Protein AF-A0A534Y1B3-F1 (afdb_monomer)

Solvent-accessible surface area (backbone atoms only — not comparable to full-atom values): 18337 Å² total; per-residue (Å²): 112,71,68,58,56,38,46,75,71,69,42,91,78,81,49,64,54,76,89,61,51,88,73,68,88,89,74,80,83,85,48,72,72,58,52,53,54,48,51,53,50,34,51,74,72,61,62,54,60,72,47,89,77,70,54,72,69,36,45,53,50,30,53,50,51,49,50,38,52,51,34,51,54,50,27,39,50,32,49,48,52,41,51,51,53,33,54,78,69,70,54,70,76,62,88,91,57,53,83,72,34,71,71,35,51,55,54,58,72,69,65,82,53,80,58,69,72,52,33,52,55,52,51,51,36,49,52,46,33,50,53,29,48,55,53,33,54,53,40,51,52,49,51,53,52,50,49,71,72,41,57,66,74,58,39,44,45,34,52,17,33,38,40,39,78,54,29,45,70,69,54,21,47,43,46,41,32,76,58,53,70,61,77,80,46,91,46,44,68,54,50,31,51,52,33,14,61,38,62,33,72,64,63,61,92,92,48,79,40,78,55,60,58,59,65,38,65,49,66,68,57,32,51,49,51,54,59,17,20,58,52,62,80,45,81,93,72,78,48,73,66,57,45,50,38,36,56,63,22,65,81,47,59,35,76,51,28,67,46,47,51,55,36,41,48,52,44,34,51,53,53,51,52,60,64,69,70,57,76,90,76,88,86,80,92,63,61,72,72,47,70,64,51,74,67,60,61,81,73,97,79,77,82,82,82,79,78,80,88,79,86,85,133

Radius of gyration: 24.49 Å; Cα contacts (8 Å, |Δi|>4): 259; chains: 1; bounding box: 66×63×76 Å

Mean predicted aligned error: 12.26 Å

Structure (mmCIF, N/CA/C/O backbone):
data_AF-A0A534Y1B3-F1
#
_entry.id   AF-A0A534Y1B3-F1
#
loop_
_atom_site.group_PDB
_atom_site.id
_atom_site.type_symbol
_atom_site.label_atom_id
_atom_site.label_alt_id
_atom_site.label_comp_id
_atom_site.label_asym_id
_atom_site.label_entity_id
_atom_site.label_seq_id
_atom_site.pdbx_PDB_ins_code
_atom_site.Cartn_x
_atom_site.Cartn_y
_atom_site.Cartn_z
_atom_site.occupancy
_atom_site.B_iso_or_equiv
_atom_site.auth_seq_id
_atom_site.auth_comp_id
_atom_site.auth_asym_id
_atom_site.auth_atom_id
_atom_site.pdbx_PDB_model_num
ATOM 1 N N . MET A 1 1 ? -0.765 8.545 -19.670 1.00 60.78 1 MET A N 1
ATOM 2 C CA . MET A 1 1 ? -1.479 9.186 -20.796 1.00 60.78 1 MET A CA 1
ATOM 3 C C . MET A 1 1 ? -0.570 9.418 -22.001 1.00 60.78 1 MET A C 1
ATOM 5 O O . MET A 1 1 ? -0.772 8.735 -22.987 1.00 60.78 1 MET A O 1
ATOM 9 N N . LEU A 1 2 ? 0.465 10.269 -21.921 1.00 82.38 2 LEU A N 1
ATOM 10 C CA . LEU A 1 2 ? 1.303 10.593 -23.093 1.00 82.38 2 LEU A CA 1
ATOM 11 C C . LEU A 1 2 ? 2.044 9.384 -23.703 1.00 82.38 2 LEU A C 1
ATOM 13 O O . LEU A 1 2 ? 2.089 9.249 -24.917 1.00 82.38 2 LEU A O 1
ATOM 17 N N . TYR A 1 3 ? 2.583 8.486 -22.870 1.00 84.38 3 TYR A N 1
ATOM 18 C CA . TYR A 1 3 ? 3.259 7.266 -23.339 1.00 84.38 3 TYR A CA 1
ATOM 19 C C . TYR A 1 3 ? 2.358 6.396 -24.229 1.00 84.38 3 TYR A C 1
ATOM 21 O O . TYR A 1 3 ? 2.786 5.963 -25.294 1.00 84.38 3 TYR A O 1
ATOM 29 N N . TRP A 1 4 ? 1.108 6.178 -23.806 1.00 83.81 4 TRP A N 1
ATOM 30 C CA . TRP A 1 4 ? 0.145 5.348 -24.530 1.00 83.81 4 TRP A CA 1
ATOM 31 C C . TRP A 1 4 ? -0.236 5.974 -25.871 1.00 83.81 4 TRP A C 1
ATOM 33 O O . TRP A 1 4 ? -0.161 5.301 -26.889 1.00 83.81 4 TRP A O 1
ATOM 43 N N . GLN A 1 5 ? -0.507 7.282 -25.887 1.00 88.06 5 GLN A N 1
ATOM 44 C CA . GLN A 1 5 ? -0.816 8.017 -27.117 1.00 88.06 5 GLN A CA 1
ATOM 45 C C . GLN A 1 5 ? 0.329 7.950 -28.135 1.00 88.06 5 GLN A C 1
ATOM 47 O O . GLN A 1 5 ? 0.104 7.719 -29.316 1.00 88.06 5 GLN A O 1
ATOM 52 N N . LEU A 1 6 ? 1.573 8.131 -27.687 1.00 88.62 6 LEU A N 1
ATOM 53 C CA . LEU A 1 6 ? 2.733 8.047 -28.576 1.00 88.62 6 LEU A CA 1
ATOM 54 C C . LEU A 1 6 ? 2.983 6.614 -29.064 1.00 88.62 6 LEU A C 1
ATOM 56 O O . LEU A 1 6 ? 3.340 6.421 -30.223 1.00 88.62 6 LEU A O 1
ATOM 60 N N . SER A 1 7 ? 2.747 5.620 -28.206 1.00 86.94 7 SER A N 1
ATOM 61 C CA . SER A 1 7 ? 2.869 4.206 -28.573 1.00 86.94 7 SER A CA 1
ATOM 62 C C . SER A 1 7 ? 1.821 3.797 -29.614 1.00 86.94 7 SER A C 1
ATOM 64 O O . SER A 1 7 ? 2.160 3.104 -30.568 1.00 86.94 7 SER A O 1
ATOM 66 N N . GLU A 1 8 ? 0.575 4.269 -29.485 1.00 88.81 8 GLU A N 1
ATOM 67 C CA . GLU A 1 8 ? -0.492 4.069 -30.483 1.00 88.81 8 GLU A CA 1
ATOM 68 C C . GLU A 1 8 ? -0.148 4.694 -31.840 1.00 88.81 8 GLU A C 1
ATOM 70 O O . GLU A 1 8 ? -0.475 4.139 -32.884 1.00 88.81 8 GLU A O 1
ATOM 75 N N . LEU A 1 9 ? 0.573 5.817 -31.834 1.00 93.69 9 LEU A N 1
ATOM 76 C CA . LEU A 1 9 ? 1.084 6.467 -33.043 1.00 93.69 9 LEU A CA 1
ATOM 77 C C . LEU A 1 9 ? 2.338 5.780 -33.623 1.00 93.69 9 LEU A C 1
ATOM 79 O O . LEU A 1 9 ? 2.918 6.283 -34.584 1.00 93.69 9 LEU A O 1
ATOM 83 N N . GLY A 1 10 ? 2.786 4.657 -33.049 1.00 90.88 10 GLY A N 1
ATOM 84 C CA . GLY A 1 10 ? 3.969 3.918 -33.497 1.00 90.88 10 GLY A CA 1
ATOM 85 C C . GLY A 1 10 ? 5.303 4.577 -33.131 1.00 90.88 10 GLY A C 1
ATOM 86 O O . GLY A 1 10 ? 6.346 4.208 -33.672 1.00 90.88 10 GLY A O 1
ATOM 87 N N . VAL A 1 11 ? 5.300 5.553 -32.218 1.00 90.88 11 VAL A N 1
ATOM 88 C CA . VAL A 1 11 ? 6.511 6.256 -31.784 1.00 90.88 11 VAL A CA 1
ATOM 89 C C . VAL A 1 11 ? 7.171 5.486 -30.644 1.00 90.88 11 VAL A C 1
ATOM 91 O O . VAL A 1 11 ? 6.599 5.330 -29.564 1.00 90.88 11 VAL A O 1
ATOM 94 N N . HIS A 1 12 ? 8.415 5.047 -30.853 1.00 86.25 12 HIS A N 1
ATOM 95 C CA . HIS A 1 12 ? 9.210 4.416 -29.801 1.00 86.25 12 HIS A CA 1
ATOM 96 C C . HIS A 1 12 ? 9.443 5.389 -28.635 1.00 86.25 12 HIS A C 1
ATOM 98 O O . HIS A 1 12 ? 10.019 6.463 -28.817 1.00 86.25 12 HIS A O 1
ATOM 104 N N . CYS A 1 13 ? 9.019 4.998 -27.431 1.00 85.75 13 CYS A N 1
ATOM 105 C CA . CYS A 1 13 ? 9.087 5.832 -26.235 1.00 85.75 13 CYS A CA 1
ATOM 106 C C . CYS A 1 13 ? 9.758 5.096 -25.076 1.00 85.75 13 CYS A C 1
ATOM 108 O O . CYS A 1 13 ? 9.258 4.073 -24.617 1.00 85.75 13 CYS A O 1
ATOM 110 N N . ASP A 1 14 ? 10.820 5.685 -24.529 1.00 87.56 14 ASP A N 1
ATOM 111 C CA . ASP A 1 14 ? 11.434 5.231 -23.283 1.00 87.56 14 ASP A CA 1
ATOM 112 C C . ASP A 1 14 ? 11.006 6.124 -22.116 1.00 87.56 14 ASP A C 1
ATOM 114 O O . ASP A 1 14 ? 11.133 7.350 -22.158 1.00 87.56 14 ASP A O 1
ATOM 118 N N . VAL A 1 15 ? 10.519 5.511 -21.037 1.00 86.38 15 VAL A N 1
ATOM 119 C CA . VAL A 1 15 ? 10.162 6.227 -19.804 1.00 86.38 15 VAL A CA 1
ATOM 120 C C . VAL A 1 15 ? 11.340 6.180 -18.845 1.00 86.38 15 VAL A C 1
ATOM 122 O O . VAL A 1 15 ? 11.823 5.106 -18.522 1.00 86.38 15 VAL A O 1
ATOM 125 N N . VAL A 1 16 ? 11.794 7.327 -18.338 1.00 84.88 16 VAL A N 1
ATOM 126 C CA . VAL A 1 16 ? 12.969 7.407 -17.452 1.00 84.88 16 VAL A CA 1
ATOM 127 C C . VAL A 1 16 ? 12.592 8.071 -16.130 1.00 84.88 16 VAL A C 1
ATOM 129 O O . VAL A 1 16 ? 11.922 9.103 -16.102 1.00 84.88 16 VAL A O 1
ATOM 132 N N . ALA A 1 17 ? 13.031 7.496 -15.005 1.00 77.12 17 ALA A N 1
ATOM 133 C CA . ALA A 1 17 ? 12.804 8.096 -13.692 1.00 77.12 17 ALA A CA 1
ATOM 134 C C . ALA A 1 17 ? 13.665 9.364 -13.521 1.00 77.12 17 ALA A C 1
ATOM 136 O O . ALA A 1 17 ? 14.887 9.274 -13.658 1.00 77.12 17 ALA A O 1
ATOM 137 N N . PRO A 1 18 ? 13.093 10.512 -13.103 1.00 76.06 18 PRO A N 1
ATOM 138 C CA . PRO A 1 18 ? 13.847 11.757 -12.923 1.00 76.06 18 PRO A CA 1
ATOM 139 C C . PRO A 1 18 ? 15.046 11.625 -11.977 1.00 76.06 18 PRO A C 1
ATOM 141 O O . PRO A 1 18 ? 16.073 12.262 -12.170 1.00 76.06 18 PRO A O 1
ATOM 144 N N . THR A 1 19 ? 14.932 10.765 -10.963 1.00 72.62 19 THR A N 1
ATOM 145 C CA . THR A 1 19 ? 15.995 10.502 -9.982 1.00 72.62 19 THR A CA 1
ATOM 146 C C . THR A 1 19 ? 17.199 9.757 -10.554 1.00 72.62 19 THR A C 1
ATOM 148 O O . THR A 1 19 ? 18.239 9.735 -9.907 1.00 72.62 19 THR A O 1
ATOM 151 N N . LEU A 1 20 ? 17.050 9.099 -11.709 1.00 73.31 20 LEU A N 1
ATOM 152 C CA . LEU A 1 20 ? 18.128 8.381 -12.394 1.00 73.31 20 LEU A CA 1
ATOM 153 C C . LEU A 1 20 ? 18.803 9.239 -13.468 1.00 73.31 20 LEU A C 1
ATOM 155 O O . LEU A 1 20 ? 19.835 8.841 -13.995 1.00 73.31 20 LEU A O 1
ATOM 159 N N . VAL A 1 21 ? 18.247 10.412 -13.786 1.00 80.81 21 VAL A N 1
ATOM 160 C CA . VAL A 1 21 ? 18.845 11.337 -14.749 1.00 80.81 21 VAL A CA 1
ATOM 161 C C . VAL A 1 21 ? 20.078 11.979 -14.101 1.00 80.81 21 VAL A C 1
ATOM 163 O O . VAL A 1 21 ? 19.929 12.657 -13.079 1.00 80.81 21 VAL A O 1
ATOM 166 N N . PRO A 1 22 ? 21.288 11.828 -14.672 1.00 79.19 22 PRO A N 1
ATOM 167 C CA . PRO A 1 22 ? 22.496 12.423 -14.110 1.00 79.19 22 PRO A CA 1
ATOM 168 C C . PRO A 1 22 ? 22.352 13.940 -13.967 1.00 79.19 22 PRO A C 1
ATOM 170 O O . PRO A 1 22 ? 21.926 14.625 -14.896 1.00 79.19 22 PRO A O 1
ATOM 173 N N . VAL A 1 23 ? 22.703 14.508 -12.814 1.00 78.31 23 VAL A N 1
ATOM 174 C CA . VAL A 1 23 ? 22.699 15.964 -12.594 1.00 78.31 23 VAL A CA 1
ATOM 175 C C . VAL A 1 23 ? 24.099 16.401 -12.196 1.00 78.31 23 VAL A C 1
ATOM 177 O O . VAL A 1 23 ? 24.686 15.839 -11.275 1.00 78.31 23 VAL A O 1
ATOM 180 N N . LYS A 1 24 ? 24.639 17.409 -12.887 1.00 77.31 24 LYS A N 1
ATOM 181 C CA . LYS A 1 24 ? 25.935 17.986 -12.538 1.00 77.31 24 LYS A CA 1
ATOM 182 C C . LYS A 1 24 ? 25.792 18.820 -11.263 1.00 77.31 24 LYS A C 1
ATOM 184 O O . LYS A 1 24 ? 24.904 19.667 -11.167 1.00 77.31 24 LYS A O 1
ATOM 189 N N . SER A 1 25 ? 26.671 18.595 -10.290 1.00 69.75 25 SER A N 1
ATOM 190 C CA . SER A 1 25 ? 26.708 19.376 -9.050 1.00 69.75 25 SER A CA 1
ATOM 191 C C . SER A 1 25 ? 26.887 20.869 -9.347 1.00 69.75 25 SER A C 1
ATOM 193 O O . SER A 1 25 ? 27.766 21.246 -10.118 1.00 69.75 25 SER A O 1
ATOM 195 N N . GLY A 1 26 ? 26.056 21.713 -8.729 1.00 72.19 26 GLY A N 1
ATOM 196 C CA . GLY A 1 26 ? 26.086 23.172 -8.907 1.00 72.19 26 GLY A CA 1
ATOM 197 C C . GLY A 1 26 ? 25.180 23.713 -10.017 1.00 72.19 26 GLY A C 1
ATOM 198 O O . GLY A 1 26 ? 25.000 24.926 -10.098 1.00 72.19 26 GLY A O 1
ATOM 199 N N . ASP A 1 27 ? 24.559 22.850 -10.824 1.00 75.12 27 ASP A N 1
ATOM 200 C CA . ASP A 1 27 ? 23.590 23.281 -11.831 1.00 75.12 27 ASP A CA 1
ATOM 201 C C . ASP A 1 27 ? 22.252 23.642 -11.161 1.00 75.12 27 ASP A C 1
ATOM 203 O O . ASP A 1 27 ? 21.522 22.777 -10.674 1.00 75.12 27 ASP A O 1
ATOM 207 N N . ARG A 1 28 ? 21.976 24.948 -11.050 1.00 72.88 28 ARG A N 1
ATOM 208 C CA . ARG A 1 28 ? 20.818 25.503 -10.319 1.00 72.88 28 ARG A CA 1
ATOM 209 C C . ARG A 1 28 ? 19.746 26.101 -11.228 1.00 72.88 28 ARG A C 1
ATOM 211 O O . ARG A 1 28 ? 18.678 26.460 -10.740 1.00 72.88 28 ARG A O 1
ATOM 218 N N . ILE A 1 29 ? 20.021 26.237 -12.525 1.00 78.12 29 ILE A N 1
ATOM 219 C CA . ILE A 1 29 ? 19.117 26.899 -13.472 1.00 78.12 29 ILE A CA 1
ATOM 220 C C . ILE A 1 29 ? 18.325 25.833 -14.218 1.00 78.12 29 ILE A C 1
ATOM 222 O O . ILE A 1 29 ? 18.856 25.158 -15.100 1.00 78.12 29 ILE A O 1
ATOM 226 N N . LYS A 1 30 ? 17.039 25.731 -13.887 1.00 73.81 30 LYS A N 1
ATOM 227 C CA . LYS A 1 30 ? 16.100 24.813 -14.524 1.00 73.81 30 LYS A CA 1
ATOM 228 C C . LYS A 1 30 ? 15.253 25.557 -15.553 1.00 73.81 30 LYS A C 1
ATOM 230 O O . LYS A 1 30 ? 14.518 26.471 -15.196 1.00 73.81 30 LYS A O 1
ATOM 235 N N . THR A 1 31 ? 15.366 25.168 -16.819 1.00 86.12 31 THR A N 1
ATOM 236 C CA . THR A 1 31 ? 14.486 25.636 -17.899 1.00 86.12 31 THR A CA 1
ATOM 237 C C . THR A 1 31 ? 14.121 24.460 -18.793 1.00 86.12 31 THR A C 1
ATOM 239 O O . THR A 1 31 ? 14.966 23.593 -19.026 1.00 86.12 31 THR A O 1
ATOM 242 N N . ASP A 1 32 ? 12.905 24.452 -19.345 1.00 85.94 32 ASP A N 1
ATOM 243 C CA . ASP A 1 32 ? 12.412 23.333 -20.166 1.00 85.94 32 ASP A CA 1
ATOM 244 C C . ASP A 1 32 ? 13.344 23.029 -21.348 1.00 85.94 32 ASP A C 1
ATOM 246 O O . ASP A 1 32 ? 13.658 21.875 -21.633 1.00 85.94 32 ASP A O 1
ATOM 250 N N . ARG A 1 33 ? 13.893 24.075 -21.982 1.00 87.62 33 ARG A N 1
ATOM 251 C CA . ARG A 1 33 ? 14.874 23.943 -23.071 1.00 87.62 33 ARG A CA 1
ATOM 252 C C . ARG A 1 33 ? 16.159 23.233 -22.627 1.00 87.62 33 ARG A C 1
ATOM 254 O O . ARG A 1 33 ? 16.694 22.415 -23.375 1.00 87.62 33 ARG A O 1
ATOM 261 N N . ARG A 1 34 ? 16.692 23.565 -21.445 1.00 84.44 34 ARG A N 1
ATOM 262 C CA . ARG A 1 34 ? 17.916 22.937 -20.916 1.00 84.44 34 ARG A CA 1
ATOM 263 C C . ARG A 1 34 ? 17.654 21.498 -20.495 1.00 84.44 34 ARG A C 1
ATOM 265 O O . ARG A 1 34 ? 18.478 20.638 -20.798 1.00 84.44 34 ARG A O 1
ATOM 272 N N . ASP A 1 35 ? 16.512 21.240 -19.865 1.00 83.69 35 ASP A N 1
ATOM 273 C CA . ASP A 1 35 ? 16.107 19.899 -19.449 1.00 83.69 35 ASP A CA 1
ATOM 274 C C . ASP A 1 35 ? 15.913 18.976 -20.662 1.00 83.69 35 ASP A C 1
ATOM 276 O O . ASP A 1 35 ? 16.466 17.876 -20.680 1.00 83.69 35 ASP A O 1
ATOM 280 N N . ALA A 1 36 ? 15.242 19.443 -21.722 1.00 87.56 36 ALA A N 1
ATOM 281 C CA . ALA A 1 36 ? 15.080 18.686 -22.965 1.00 87.56 36 ALA A CA 1
ATOM 282 C C . ALA A 1 36 ? 16.430 18.365 -23.632 1.00 87.56 36 ALA A C 1
ATOM 284 O O . ALA A 1 36 ? 16.699 17.215 -23.981 1.00 87.56 36 ALA A O 1
ATOM 285 N N . LEU A 1 37 ? 17.321 19.358 -23.754 1.00 89.69 37 LEU A N 1
ATOM 286 C CA . LEU A 1 37 ? 18.655 19.157 -24.331 1.00 89.69 37 LEU A CA 1
ATOM 287 C C . LEU A 1 37 ? 19.493 18.173 -23.507 1.00 89.69 37 LEU A C 1
ATOM 289 O O . LEU A 1 37 ? 20.233 17.357 -24.058 1.00 89.69 37 LEU A O 1
ATOM 293 N N . LYS A 1 38 ? 19.394 18.262 -22.181 1.00 87.25 38 LYS A N 1
ATOM 294 C CA . LYS A 1 38 ? 20.085 17.373 -21.255 1.00 87.25 38 LYS A CA 1
ATOM 295 C C . LYS A 1 38 ? 19.593 15.938 -21.399 1.00 87.25 38 LYS A C 1
ATOM 297 O O . LYS A 1 38 ? 20.422 15.047 -21.548 1.00 87.25 38 LYS A O 1
ATOM 302 N N . LEU A 1 39 ? 18.277 15.725 -21.413 1.00 88.25 39 LEU A N 1
ATOM 303 C CA . LEU A 1 39 ? 17.690 14.406 -21.642 1.00 88.25 39 LEU A CA 1
ATOM 304 C C . LEU A 1 39 ? 18.125 13.834 -22.992 1.00 88.25 39 LEU A C 1
ATOM 306 O O . LEU A 1 39 ? 18.577 12.698 -23.032 1.00 88.25 39 LEU A O 1
ATOM 310 N N . ALA A 1 40 ? 18.099 14.627 -24.067 1.00 89.19 40 ALA A N 1
ATOM 311 C CA . ALA A 1 40 ? 18.548 14.181 -25.387 1.00 89.19 40 ALA A CA 1
ATOM 312 C C . ALA A 1 40 ? 20.032 13.771 -25.398 1.00 89.19 40 ALA A C 1
ATOM 314 O O . ALA A 1 40 ? 20.396 12.747 -25.974 1.00 89.19 40 ALA A O 1
ATOM 315 N N . ARG A 1 41 ? 20.903 14.543 -24.730 1.00 90.12 41 ARG A N 1
ATOM 316 C CA . ARG A 1 41 ? 22.331 14.208 -24.604 1.00 90.12 41 ARG A CA 1
ATOM 317 C C . ARG A 1 41 ? 22.547 12.933 -23.797 1.00 90.12 41 ARG A C 1
ATOM 319 O O . ARG A 1 41 ? 23.286 12.078 -24.267 1.00 90.12 41 ARG A O 1
ATOM 326 N N . SER A 1 42 ? 21.897 12.811 -22.639 1.00 89.12 42 SER A N 1
ATOM 327 C CA . SER A 1 42 ? 21.989 11.625 -21.780 1.00 89.12 42 SER A CA 1
ATOM 328 C C . SER A 1 42 ? 21.391 10.380 -22.435 1.00 89.12 42 SER A C 1
ATOM 330 O O . SER A 1 42 ? 21.890 9.280 -22.227 1.00 89.12 42 SER A O 1
ATOM 332 N N . TYR A 1 43 ? 20.336 10.533 -23.238 1.00 88.62 43 TYR A N 1
ATOM 333 C CA . TYR A 1 43 ? 19.773 9.436 -24.020 1.00 88.62 43 TYR A CA 1
ATOM 334 C C . TYR A 1 43 ? 20.773 8.970 -25.080 1.00 88.62 43 TYR A C 1
ATOM 336 O O . TYR A 1 43 ? 21.080 7.786 -25.167 1.00 88.62 43 TYR A O 1
ATOM 344 N N . ARG A 1 44 ? 21.368 9.916 -25.821 1.00 89.06 44 ARG A N 1
ATOM 345 C CA . ARG A 1 44 ? 22.377 9.626 -26.849 1.00 89.06 44 ARG A CA 1
ATOM 346 C C . ARG A 1 44 ? 23.638 8.960 -26.289 1.00 89.06 44 ARG A C 1
ATOM 348 O O . ARG A 1 44 ? 24.235 8.151 -26.986 1.00 89.06 44 ARG A O 1
ATOM 355 N N . SER A 1 45 ? 24.070 9.310 -25.077 1.00 89.00 45 SER A N 1
ATOM 356 C CA . SER A 1 45 ? 25.224 8.675 -24.421 1.00 89.00 45 SER A CA 1
ATOM 357 C C . SER A 1 45 ? 24.899 7.332 -23.761 1.00 89.00 45 SER A C 1
ATOM 359 O O . SER A 1 45 ? 25.820 6.654 -23.318 1.00 89.00 45 SER A O 1
ATOM 361 N N . GLY A 1 46 ? 23.624 6.932 -23.699 1.00 83.12 46 GLY A N 1
ATOM 362 C CA . GLY A 1 46 ? 23.198 5.717 -23.001 1.00 83.12 46 GLY A CA 1
ATOM 363 C C . GLY A 1 46 ? 23.204 5.843 -21.473 1.00 83.12 46 GLY A C 1
ATOM 364 O O . GLY A 1 46 ? 23.137 4.835 -20.776 1.00 83.12 46 GLY A O 1
ATOM 365 N N . ASP A 1 47 ? 23.260 7.067 -20.937 1.00 83.38 47 ASP A N 1
ATOM 366 C CA . ASP A 1 47 ? 23.278 7.319 -19.489 1.00 83.38 47 ASP A CA 1
ATOM 367 C C . ASP A 1 47 ? 21.890 7.179 -18.843 1.00 83.38 47 ASP A C 1
ATOM 369 O O . ASP A 1 47 ? 21.7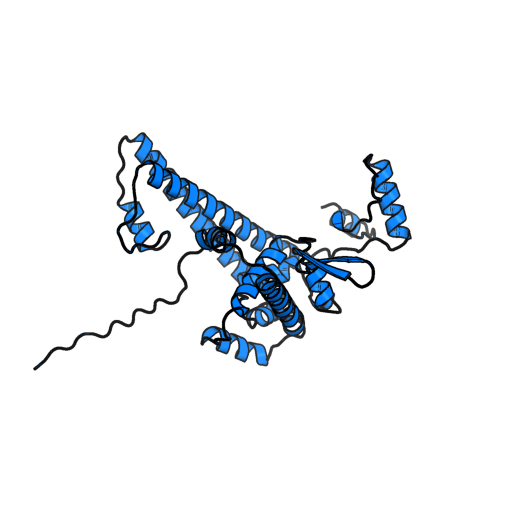62 7.137 -17.617 1.00 83.38 47 ASP A O 1
ATOM 373 N N . LEU A 1 48 ? 20.824 7.158 -19.649 1.00 84.12 48 LEU A N 1
ATOM 374 C CA . LEU A 1 48 ? 19.461 7.016 -19.152 1.00 84.12 48 LEU A CA 1
ATOM 375 C C . LEU A 1 48 ? 19.089 5.544 -18.990 1.00 84.12 48 LEU A C 1
ATOM 377 O O . LEU A 1 48 ? 19.197 4.747 -19.915 1.00 84.12 48 LEU A O 1
ATOM 381 N N . THR A 1 49 ? 18.586 5.195 -17.806 1.00 78.06 49 THR A N 1
ATOM 382 C CA . THR A 1 49 ? 18.028 3.866 -17.543 1.00 78.06 49 THR A CA 1
ATOM 383 C C . THR A 1 49 ? 16.510 3.900 -17.729 1.00 78.06 49 THR A C 1
ATOM 385 O O . THR A 1 49 ? 15.833 4.570 -16.936 1.00 78.06 49 THR A O 1
ATOM 388 N N . PRO A 1 50 ? 15.957 3.191 -18.728 1.00 80.56 50 PRO A N 1
ATOM 389 C CA . PRO A 1 50 ? 14.518 3.106 -18.899 1.00 80.56 50 PRO A CA 1
ATOM 390 C C . PRO A 1 50 ? 13.878 2.364 -17.721 1.00 80.56 50 PRO A C 1
ATOM 392 O O . PRO A 1 50 ? 14.429 1.430 -17.133 1.00 80.56 50 PRO A O 1
ATOM 395 N N . VAL A 1 51 ? 12.689 2.818 -17.360 1.00 82.38 51 VAL A N 1
ATOM 396 C CA . VAL A 1 51 ? 11.820 2.251 -16.342 1.00 82.38 51 VAL A CA 1
ATOM 397 C C . VAL A 1 51 ? 10.747 1.460 -17.057 1.00 82.38 51 VAL A C 1
ATOM 399 O O . VAL A 1 51 ? 10.194 1.892 -18.064 1.00 82.38 51 VAL A O 1
ATOM 402 N N . TRP A 1 52 ? 10.431 0.298 -16.505 1.00 84.81 52 TRP A N 1
ATOM 403 C CA . TRP A 1 52 ? 9.354 -0.520 -17.026 1.00 84.81 52 TRP A CA 1
ATOM 404 C C . TRP A 1 52 ? 8.013 0.209 -16.969 1.00 84.81 52 TRP A C 1
ATOM 406 O O . TRP A 1 52 ? 7.597 0.690 -15.907 1.00 84.81 52 TRP A O 1
ATOM 416 N N . VAL A 1 53 ? 7.334 0.219 -18.111 1.00 85.38 53 VAL A N 1
ATOM 417 C CA . VAL A 1 53 ? 5.947 0.651 -18.223 1.00 85.38 53 VAL A CA 1
ATOM 418 C C . VAL A 1 53 ? 5.047 -0.580 -18.097 1.00 85.38 53 VAL A C 1
ATOM 420 O O . VAL A 1 53 ? 5.318 -1.587 -18.752 1.00 85.38 53 VAL A O 1
ATOM 423 N N . PRO A 1 54 ? 4.029 -0.554 -17.226 1.00 85.81 54 PRO A N 1
ATOM 424 C CA . PRO A 1 54 ? 3.147 -1.698 -17.026 1.00 85.81 54 PRO A CA 1
ATOM 425 C C . PRO A 1 54 ? 2.226 -1.879 -18.218 1.00 85.81 54 PRO A C 1
ATOM 427 O O . PRO A 1 54 ? 1.828 -0.895 -18.830 1.00 85.81 54 PRO A O 1
ATOM 430 N N . ASP A 1 55 ? 1.850 -3.123 -18.496 1.00 86.94 55 ASP A N 1
ATOM 431 C CA . ASP A 1 55 ? 0.694 -3.397 -19.346 1.00 86.94 55 ASP A CA 1
ATOM 432 C C . ASP A 1 55 ? -0.621 -3.062 -18.614 1.00 86.94 55 ASP A C 1
ATOM 434 O O . ASP A 1 55 ? -0.628 -2.765 -17.414 1.00 86.94 55 ASP A O 1
ATOM 438 N N . ALA A 1 56 ? -1.733 -3.120 -19.349 1.00 86.25 56 ALA A N 1
ATOM 439 C CA . ALA A 1 56 ? -3.056 -2.772 -18.839 1.00 86.25 56 ALA A CA 1
ATOM 440 C C . ALA A 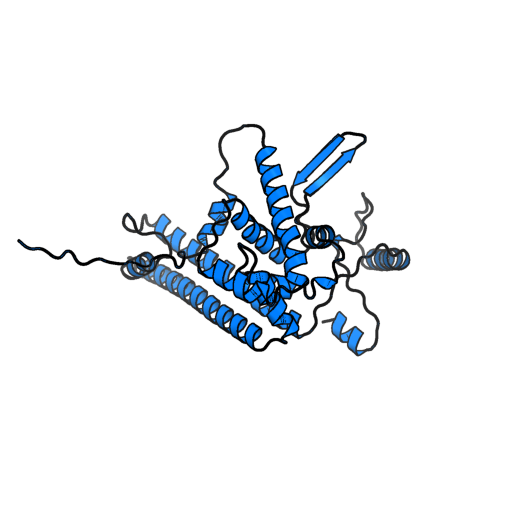1 56 ? -3.459 -3.587 -17.594 1.00 86.25 56 ALA A C 1
ATOM 442 O O . ALA A 1 56 ? -4.030 -3.030 -16.658 1.00 86.25 56 ALA A O 1
ATOM 443 N N . GLU A 1 57 ? -3.110 -4.876 -17.540 1.00 86.88 57 GLU A N 1
ATOM 444 C CA . GLU A 1 57 ? -3.428 -5.761 -16.411 1.00 86.88 57 GLU A CA 1
ATOM 445 C C . GLU A 1 57 ? -2.653 -5.360 -15.148 1.00 86.88 57 GLU A C 1
ATOM 447 O O . GLU A 1 57 ? -3.214 -5.225 -14.056 1.00 86.88 57 GLU A O 1
ATOM 452 N N . HIS A 1 58 ? -1.347 -5.108 -15.287 1.00 88.81 58 HIS A N 1
ATOM 453 C CA . HIS A 1 58 ? -0.524 -4.643 -14.176 1.00 88.81 58 HIS A CA 1
ATOM 454 C C . HIS A 1 58 ? -0.900 -3.225 -13.740 1.00 88.81 58 HIS A C 1
ATOM 456 O O . HIS A 1 58 ? -0.832 -2.935 -12.545 1.00 88.81 58 HIS A O 1
ATOM 462 N N . GLU A 1 59 ? -1.268 -2.340 -14.672 1.00 90.12 59 GLU A N 1
ATOM 463 C CA . GLU A 1 59 ? -1.731 -0.981 -14.374 1.00 90.12 59 GLU A CA 1
ATOM 464 C C . GLU A 1 59 ? -3.048 -1.017 -13.583 1.00 90.12 59 GLU A C 1
ATOM 466 O O . GLU A 1 59 ? -3.117 -0.434 -12.498 1.00 90.12 59 GLU A O 1
ATOM 471 N N . ALA A 1 60 ? -4.029 -1.810 -14.023 1.00 91.69 60 ALA A N 1
ATOM 472 C CA . ALA A 1 60 ? -5.301 -1.984 -13.324 1.00 91.69 60 ALA A CA 1
ATOM 473 C C . ALA A 1 60 ? -5.119 -2.565 -11.909 1.00 91.69 60 ALA A C 1
ATOM 475 O O . ALA A 1 60 ? -5.626 -2.012 -10.925 1.00 91.69 60 ALA A O 1
ATOM 476 N N . LEU A 1 61 ? -4.335 -3.643 -11.769 1.00 92.75 61 LEU A N 1
ATOM 477 C CA . LEU A 1 61 ? -4.042 -4.225 -10.456 1.00 92.75 61 LEU A CA 1
ATOM 478 C C . LEU A 1 61 ? -3.282 -3.233 -9.562 1.00 92.75 61 LEU A C 1
ATOM 480 O O . LEU A 1 61 ? -3.533 -3.165 -8.354 1.00 92.75 61 LEU A O 1
ATOM 484 N N . ARG A 1 62 ? -2.367 -2.443 -10.138 1.00 92.69 62 ARG A N 1
ATOM 485 C CA . ARG A 1 62 ? -1.593 -1.420 -9.424 1.00 92.69 62 ARG A CA 1
ATOM 486 C C . ARG A 1 62 ? -2.479 -0.322 -8.866 1.00 92.69 62 ARG A C 1
ATOM 488 O O . ARG A 1 62 ? -2.308 0.052 -7.703 1.00 92.69 62 ARG A O 1
ATOM 495 N N . ASP A 1 63 ? -3.403 0.191 -9.660 1.00 94.25 63 ASP A N 1
ATOM 496 C CA . ASP A 1 63 ? -4.323 1.229 -9.207 1.00 94.25 63 ASP A CA 1
ATOM 497 C C . ASP A 1 63 ? -5.182 0.725 -8.052 1.00 94.25 63 ASP A C 1
ATOM 499 O O . ASP A 1 63 ? -5.340 1.417 -7.041 1.00 94.25 63 ASP A O 1
ATOM 503 N N . LEU A 1 64 ? -5.618 -0.531 -8.120 1.00 95.31 64 LEU A N 1
ATOM 504 C CA . LEU A 1 64 ? -6.409 -1.147 -7.068 1.00 95.31 64 LEU A CA 1
ATOM 505 C C . LEU A 1 64 ? -5.628 -1.322 -5.751 1.00 95.31 64 LEU A C 1
ATOM 507 O O . LEU A 1 64 ? -6.106 -0.927 -4.680 1.00 95.31 64 LEU A O 1
ATOM 511 N N . VAL A 1 65 ? -4.392 -1.841 -5.796 1.00 95.06 65 VAL A N 1
ATOM 512 C CA . VAL A 1 65 ? -3.560 -1.974 -4.580 1.00 95.06 65 VAL A CA 1
ATOM 513 C C . VAL A 1 65 ? -3.163 -0.611 -4.001 1.00 95.06 65 VAL A C 1
ATOM 515 O O . VAL A 1 65 ? -3.109 -0.453 -2.776 1.00 95.06 65 VAL A O 1
ATOM 518 N N . ARG A 1 66 ? -2.945 0.404 -4.848 1.00 94.25 66 ARG A N 1
ATOM 519 C CA . ARG A 1 66 ? -2.672 1.783 -4.413 1.00 94.25 66 ARG A CA 1
ATOM 520 C C . ARG A 1 66 ? -3.900 2.437 -3.790 1.00 94.25 66 ARG A C 1
ATOM 522 O O . ARG A 1 66 ? -3.761 3.094 -2.755 1.00 94.25 66 ARG A O 1
ATOM 529 N N . ALA A 1 67 ? -5.088 2.216 -4.348 1.00 96.50 67 ALA A N 1
ATOM 530 C CA . ALA A 1 67 ? -6.349 2.675 -3.774 1.00 96.50 67 ALA A CA 1
ATOM 531 C C . ALA A 1 67 ? -6.572 2.074 -2.379 1.00 96.50 67 ALA A C 1
ATOM 533 O O . ALA A 1 67 ? -6.921 2.800 -1.443 1.00 96.50 67 ALA A O 1
ATOM 534 N N . ARG A 1 68 ? -6.283 0.777 -2.197 1.00 96.25 68 ARG A N 1
ATOM 535 C CA . ARG A 1 68 ? -6.316 0.137 -0.872 1.00 96.25 68 ARG A CA 1
ATOM 536 C C . ARG A 1 68 ? -5.319 0.780 0.091 1.00 96.25 68 ARG A C 1
ATOM 538 O O . ARG A 1 68 ? -5.658 1.036 1.245 1.00 96.25 68 ARG A O 1
ATOM 545 N N . GLU A 1 69 ? -4.093 1.066 -0.348 1.00 93.19 69 GLU A N 1
ATOM 546 C CA . GLU A 1 69 ? -3.109 1.746 0.504 1.00 93.19 69 GLU A CA 1
ATOM 547 C C . GLU A 1 69 ? -3.574 3.150 0.923 1.00 93.19 69 GLU A C 1
ATOM 549 O O . GLU A 1 69 ? -3.417 3.522 2.091 1.00 93.19 69 GLU A O 1
ATOM 554 N N . ALA A 1 70 ? -4.167 3.918 0.007 1.00 94.81 70 ALA A N 1
ATOM 555 C CA . ALA A 1 70 ? -4.764 5.210 0.329 1.00 94.81 70 ALA A CA 1
ATOM 556 C C . ALA A 1 70 ? -5.881 5.055 1.375 1.00 94.81 70 ALA A C 1
ATOM 558 O O . ALA A 1 70 ? -5.835 5.712 2.414 1.00 94.81 70 ALA A O 1
ATOM 559 N N . ALA A 1 71 ? -6.791 4.094 1.184 1.00 96.56 71 ALA A N 1
ATOM 560 C CA . ALA A 1 71 ? -7.860 3.805 2.137 1.00 96.56 71 ALA A CA 1
ATOM 561 C C . ALA A 1 71 ? -7.327 3.397 3.526 1.00 96.56 71 ALA A C 1
ATOM 563 O O . ALA A 1 71 ? -7.850 3.845 4.545 1.00 96.56 71 ALA A O 1
ATOM 564 N N . LYS A 1 72 ? -6.231 2.625 3.608 1.00 95.50 72 LYS A N 1
ATOM 565 C CA . LYS A 1 72 ? -5.560 2.315 4.888 1.00 95.50 72 LYS A CA 1
ATOM 566 C C . LYS A 1 72 ? -5.010 3.566 5.581 1.00 95.50 72 LYS A C 1
ATOM 568 O O . LYS A 1 72 ? -5.083 3.658 6.808 1.00 95.50 72 LYS A O 1
ATOM 573 N N . LYS A 1 73 ? -4.454 4.521 4.826 1.00 95.19 73 LYS A N 1
ATOM 574 C CA . LYS A 1 73 ? -3.982 5.807 5.374 1.00 95.19 73 LYS A CA 1
ATOM 575 C C . LYS A 1 73 ? -5.156 6.647 5.877 1.00 95.19 73 LYS A C 1
ATOM 577 O O . LYS A 1 73 ? -5.049 7.235 6.952 1.00 95.19 73 LYS A O 1
ATOM 582 N N . ASP A 1 74 ? -6.267 6.659 5.149 1.00 95.94 74 ASP A N 1
ATOM 583 C CA . ASP A 1 74 ? -7.487 7.369 5.542 1.00 95.94 74 ASP A CA 1
ATOM 584 C C . ASP A 1 74 ? -8.099 6.766 6.810 1.00 95.94 74 ASP A C 1
ATOM 586 O O . ASP A 1 74 ? -8.341 7.494 7.770 1.00 95.94 74 ASP A O 1
ATOM 590 N N . GLN A 1 75 ? -8.201 5.435 6.891 1.00 96.88 75 GLN A N 1
ATOM 591 C CA . GLN A 1 75 ? -8.628 4.734 8.105 1.00 96.88 75 GLN A CA 1
ATOM 592 C C . GLN A 1 75 ? -7.758 5.116 9.307 1.00 96.88 75 GLN A C 1
ATOM 594 O O . GLN A 1 75 ? -8.279 5.400 10.382 1.00 96.88 75 GLN A O 1
ATOM 599 N N . LEU A 1 76 ? -6.431 5.152 9.150 1.00 95.69 76 LEU A N 1
ATOM 600 C CA . LEU A 1 76 ? -5.535 5.556 10.236 1.00 95.69 76 LEU A CA 1
ATOM 601 C C . LEU A 1 76 ? -5.797 7.003 10.687 1.00 95.69 76 LEU A C 1
ATOM 603 O O . LEU A 1 76 ? -5.789 7.286 11.884 1.00 95.69 76 LEU A O 1
ATOM 607 N N . ARG A 1 77 ? -6.043 7.922 9.746 1.00 97.31 77 ARG A N 1
ATOM 608 C CA . ARG A 1 77 ? -6.365 9.325 10.053 1.00 97.31 77 ARG A CA 1
ATOM 609 C C . ARG A 1 77 ? -7.701 9.448 10.788 1.00 97.31 77 ARG A C 1
ATOM 611 O O . ARG A 1 77 ? -7.736 10.139 11.805 1.00 97.31 77 ARG A O 1
ATOM 618 N N . ALA A 1 78 ? -8.740 8.746 10.335 1.00 96.00 78 ALA A N 1
ATOM 619 C CA . ALA A 1 78 ? -10.055 8.709 10.980 1.00 96.00 78 ALA A CA 1
ATOM 620 C C . ALA A 1 78 ? -9.946 8.179 12.414 1.00 96.00 78 ALA A C 1
ATOM 622 O O . ALA A 1 78 ? -10.324 8.844 13.379 1.00 96.00 78 ALA A O 1
ATOM 623 N N . ARG A 1 79 ? -9.255 7.045 12.571 1.00 95.62 79 ARG A N 1
ATOM 624 C CA . ARG A 1 79 ? -8.933 6.447 13.870 1.00 95.62 79 ARG A CA 1
ATOM 625 C C . ARG A 1 79 ? -8.229 7.430 14.806 1.00 95.62 79 ARG A C 1
ATOM 627 O O . ARG A 1 79 ? -8.585 7.546 15.978 1.00 95.62 79 ARG A O 1
ATOM 634 N N . HIS A 1 80 ? -7.242 8.170 14.304 1.00 95.75 80 HIS A N 1
ATOM 635 C CA . HIS A 1 80 ? -6.534 9.171 15.098 1.00 95.75 80 HIS A CA 1
ATOM 636 C C . HIS A 1 80 ? -7.400 10.376 15.474 1.00 95.75 80 HIS A C 1
ATOM 638 O O . HIS A 1 80 ? -7.240 10.887 16.583 1.00 95.75 80 HIS A O 1
ATOM 644 N N . ARG A 1 81 ? -8.286 10.854 14.591 1.00 95.75 81 ARG A N 1
ATOM 645 C CA . ARG A 1 81 ? -9.228 11.938 14.919 1.00 95.75 81 ARG A CA 1
ATOM 646 C C . ARG A 1 81 ? -10.138 11.531 16.072 1.00 95.75 81 ARG A C 1
ATOM 648 O O . ARG A 1 81 ? -10.184 12.246 17.075 1.00 95.75 81 ARG A O 1
ATOM 655 N N . LEU A 1 82 ? -10.732 10.341 15.981 1.00 94.50 82 LEU A N 1
ATOM 656 C CA . LEU A 1 82 ? -11.578 9.778 17.030 1.00 94.50 82 LEU A CA 1
ATOM 657 C C . LEU A 1 82 ? -10.812 9.604 18.347 1.00 94.50 82 LEU A C 1
ATOM 659 O O . LEU A 1 82 ? -11.229 10.114 19.384 1.00 94.50 82 LEU A O 1
ATOM 663 N N . GLN A 1 83 ? -9.631 8.981 18.316 1.00 93.81 83 GLN A N 1
ATOM 664 C CA . GLN A 1 83 ? -8.804 8.824 19.519 1.00 93.81 83 GLN A CA 1
ATOM 665 C C . GLN A 1 83 ? -8.439 10.159 20.165 1.00 93.81 83 GLN A C 1
ATOM 667 O O . GLN A 1 83 ? -8.478 10.281 21.386 1.00 93.81 83 GLN A O 1
ATOM 672 N N . LYS A 1 84 ? -8.090 11.175 19.369 1.00 95.25 84 LYS A N 1
ATOM 673 C CA . LYS A 1 84 ? -7.780 12.509 19.895 1.00 95.25 84 LYS A CA 1
ATOM 674 C C . LYS A 1 84 ? -9.002 13.160 20.539 1.00 95.25 84 LYS A C 1
ATOM 676 O O . LYS A 1 84 ? -8.832 13.822 21.558 1.00 95.25 84 LYS A O 1
ATOM 681 N N . LEU A 1 85 ? -10.204 12.973 19.988 1.00 94.25 85 LEU A N 1
ATOM 682 C CA . LEU A 1 85 ? -11.440 13.443 20.619 1.00 94.25 85 LEU A CA 1
ATOM 683 C C . LEU A 1 85 ? -11.630 12.807 21.997 1.00 94.25 85 LEU A C 1
ATOM 685 O O . LEU A 1 85 ? -11.776 13.535 22.976 1.00 94.25 85 LEU A O 1
ATOM 689 N N . LEU A 1 86 ? -11.549 11.476 22.074 1.00 93.31 86 LEU A N 1
ATOM 690 C CA . LEU A 1 86 ? -11.704 10.732 23.326 1.00 93.31 86 LEU A CA 1
ATOM 691 C C . LEU A 1 86 ? -10.668 11.171 24.371 1.00 93.31 86 LEU A C 1
ATOM 693 O O . LEU A 1 86 ? -11.023 11.483 25.505 1.00 93.31 86 LEU A O 1
ATOM 697 N N . LEU A 1 87 ? -9.400 11.308 23.965 1.00 93.56 87 LEU A N 1
ATOM 698 C CA . LEU A 1 87 ? -8.319 11.753 24.848 1.00 93.56 87 LEU A CA 1
ATOM 699 C C . LEU A 1 87 ? -8.532 13.172 25.388 1.00 93.56 87 LEU A C 1
ATOM 701 O O . LEU A 1 87 ? -8.307 13.395 26.575 1.00 93.56 87 LEU A O 1
ATOM 705 N N . ARG A 1 88 ? -8.986 14.124 24.558 1.00 94.38 88 ARG A N 1
ATOM 706 C CA . ARG A 1 88 ? -9.296 15.496 25.012 1.00 94.38 88 ARG A CA 1
ATOM 707 C C . ARG A 1 88 ? -10.439 15.540 26.025 1.00 94.38 88 ARG A C 1
ATOM 709 O O . ARG A 1 88 ? -10.518 16.485 26.798 1.00 94.38 88 ARG A O 1
ATOM 716 N N . ARG A 1 89 ? -11.322 14.539 26.009 1.00 92.06 89 ARG A N 1
ATOM 717 C CA . ARG A 1 89 ? -12.436 14.394 26.956 1.00 92.06 89 ARG A CA 1
ATOM 718 C C . ARG A 1 89 ? -12.099 13.505 28.153 1.00 92.06 89 ARG A C 1
ATOM 720 O O . ARG A 1 89 ? -12.968 13.250 28.971 1.00 92.06 89 ARG A O 1
ATOM 727 N N . GLY A 1 90 ? -10.859 13.022 28.258 1.00 92.44 90 GLY A N 1
ATOM 728 C CA . GLY A 1 90 ? -10.445 12.119 29.333 1.00 92.44 90 GLY A CA 1
ATOM 729 C C . GLY A 1 90 ? -11.037 10.709 29.233 1.00 92.44 90 GLY A C 1
ATOM 730 O O . GLY A 1 90 ? -10.825 9.903 30.134 1.00 92.44 90 GLY A O 1
ATOM 731 N N . LEU A 1 91 ? -11.726 10.380 28.137 1.00 91.62 91 LEU A N 1
ATOM 732 C CA . LEU A 1 91 ? -12.369 9.085 27.940 1.00 91.62 91 LEU A CA 1
ATOM 733 C C . LEU A 1 91 ? -11.326 8.045 27.546 1.00 91.62 91 LEU A C 1
ATOM 735 O O . LEU A 1 91 ? -10.594 8.200 26.562 1.00 91.62 91 LEU A O 1
ATOM 739 N N . ARG A 1 92 ? -11.267 6.961 28.317 1.00 90.69 92 ARG A N 1
ATOM 740 C CA . ARG A 1 92 ? -10.374 5.831 28.070 1.00 90.69 92 ARG A CA 1
ATOM 741 C C . ARG A 1 92 ? -11.178 4.537 28.045 1.00 90.69 92 ARG A C 1
ATOM 743 O O . ARG A 1 92 ? -12.135 4.420 28.807 1.00 90.69 92 ARG A O 1
ATOM 750 N N . PRO A 1 93 ? -10.797 3.576 27.188 1.00 90.38 93 PRO A N 1
ATOM 751 C CA . PRO A 1 93 ? -11.412 2.262 27.227 1.00 90.38 93 PRO A CA 1
ATOM 752 C C . PRO A 1 93 ? -11.154 1.593 28.590 1.00 90.38 93 PRO A C 1
ATOM 754 O O . PRO A 1 93 ? -10.091 1.834 29.176 1.00 90.38 93 PRO A O 1
ATOM 757 N N . PRO A 1 94 ? -12.084 0.746 29.068 1.00 89.75 94 PRO A N 1
ATOM 758 C CA . PRO A 1 94 ? -11.894 -0.090 30.247 1.00 89.75 94 PRO A CA 1
ATOM 759 C C . PRO A 1 94 ? -10.584 -0.883 30.213 1.00 89.75 94 PRO A C 1
ATOM 761 O O . PRO A 1 94 ? -10.062 -1.215 29.140 1.00 89.75 94 PRO A O 1
ATOM 764 N N . GLU A 1 95 ? -10.061 -1.211 31.394 1.00 90.69 95 GLU A N 1
ATOM 765 C CA . GLU A 1 95 ? -8.820 -1.975 31.511 1.00 90.69 95 GLU A CA 1
ATOM 766 C C . GLU A 1 95 ? -8.896 -3.311 30.756 1.00 90.69 95 GLU A C 1
ATOM 768 O O . GLU A 1 95 ? -9.927 -3.980 30.694 1.00 90.69 95 GLU A O 1
ATOM 773 N N . GLY A 1 96 ? -7.790 -3.676 30.108 1.00 88.31 96 GLY A N 1
ATOM 774 C CA . GLY A 1 96 ? -7.695 -4.886 29.288 1.00 88.31 96 GLY A CA 1
ATOM 775 C C . GLY A 1 96 ? -8.270 -4.767 27.869 1.00 88.31 96 GLY A C 1
ATOM 776 O O . GLY A 1 96 ? -7.949 -5.608 27.025 1.00 88.31 96 GLY A O 1
ATOM 777 N N . ILE A 1 97 ? -9.038 -3.721 27.540 1.00 90.38 97 ILE A N 1
ATOM 778 C CA . ILE A 1 97 ? -9.559 -3.533 26.178 1.00 90.38 97 ILE A CA 1
ATOM 779 C C . ILE A 1 97 ? -8.491 -2.898 25.278 1.00 90.38 97 ILE A C 1
ATOM 781 O O . ILE A 1 97 ? -8.092 -1.743 25.432 1.00 90.38 97 ILE A O 1
ATOM 785 N N . LYS A 1 98 ? -8.034 -3.660 24.279 1.00 89.25 98 LYS A N 1
ATOM 786 C CA . LYS A 1 98 ? -7.093 -3.174 23.260 1.00 89.25 98 LYS A CA 1
ATOM 787 C C . LYS A 1 98 ? -7.827 -2.328 22.218 1.00 89.25 98 LYS A C 1
ATOM 789 O O . LYS A 1 98 ? -8.884 -2.721 21.730 1.00 89.25 98 LYS A O 1
ATOM 794 N N . ALA A 1 99 ? -7.236 -1.197 21.832 1.00 88.75 99 ALA A N 1
ATOM 795 C CA . ALA A 1 99 ? -7.797 -0.308 20.816 1.00 88.75 99 ALA A CA 1
ATOM 796 C C . ALA A 1 99 ? -8.052 -1.028 19.479 1.00 88.75 99 ALA A C 1
ATOM 798 O O . ALA A 1 99 ? -7.234 -1.844 19.052 1.00 88.75 99 ALA A O 1
ATOM 799 N N . TRP A 1 100 ? -9.154 -0.669 18.813 1.00 89.31 100 TRP A N 1
ATOM 800 C CA . TRP A 1 100 ? -9.572 -1.202 17.505 1.00 89.31 100 TRP A CA 1
ATOM 801 C C . TRP A 1 100 ? -9.808 -2.721 17.460 1.00 89.31 100 TRP A C 1
ATOM 803 O O . TRP A 1 100 ? -9.674 -3.331 16.401 1.00 89.31 100 TRP A O 1
ATOM 813 N N . THR A 1 101 ? -10.139 -3.327 18.601 1.00 90.25 101 THR A N 1
ATOM 814 C CA . THR A 1 101 ? -10.728 -4.675 18.683 1.00 90.25 101 THR A CA 1
ATOM 815 C C . THR A 1 101 ? -12.252 -4.589 18.671 1.00 90.25 101 THR A C 1
ATOM 817 O O . THR A 1 101 ? -12.794 -3.520 18.943 1.00 90.25 101 THR A O 1
ATOM 820 N N . GLU A 1 102 ? -12.957 -5.696 18.433 1.00 86.94 102 GLU A N 1
ATOM 821 C CA . GLU A 1 102 ? -14.428 -5.727 18.517 1.00 86.94 102 GLU A CA 1
ATOM 822 C C . GLU A 1 102 ? -14.936 -5.201 19.862 1.00 86.94 102 GLU A C 1
ATOM 824 O O . GLU A 1 102 ? -15.783 -4.318 19.897 1.00 86.94 102 GLU A O 1
ATOM 829 N N . ARG A 1 103 ? -14.319 -5.622 20.976 1.00 91.38 103 ARG A N 1
ATOM 830 C CA . ARG A 1 103 ? -14.641 -5.109 22.320 1.00 91.38 103 ARG A CA 1
ATOM 831 C C . ARG A 1 103 ? -14.478 -3.591 22.432 1.00 91.38 103 ARG A C 1
ATOM 833 O O . ARG A 1 103 ? -15.259 -2.941 23.120 1.00 91.38 103 ARG A O 1
ATOM 840 N N . TYR A 1 104 ? -13.476 -3.021 21.762 1.00 91.12 104 TYR A N 1
ATOM 841 C CA . TYR A 1 104 ? -13.282 -1.572 21.705 1.00 91.12 104 TYR A CA 1
ATOM 842 C C . TYR A 1 104 ? -14.365 -0.885 20.872 1.00 91.12 104 TYR A C 1
ATOM 844 O O . TYR A 1 104 ? -14.856 0.160 21.285 1.00 91.12 104 TYR A O 1
ATOM 852 N N . LEU A 1 105 ? -14.762 -1.470 19.737 1.00 87.12 105 LEU A N 1
ATOM 853 C CA . LEU A 1 105 ? -15.867 -0.963 18.918 1.00 87.12 105 LEU A CA 1
ATOM 854 C C . LEU A 1 105 ? -17.190 -0.992 19.695 1.00 87.12 105 LEU A C 1
ATOM 856 O O . LEU A 1 105 ? -17.908 0.003 19.705 1.00 87.12 105 LEU A O 1
ATOM 860 N N . THR A 1 106 ? -17.473 -2.083 20.407 1.00 89.25 106 THR A N 1
ATOM 861 C CA . THR A 1 106 ? -18.662 -2.203 21.261 1.00 89.25 106 THR A CA 1
ATOM 862 C C . THR A 1 106 ? -18.659 -1.151 22.363 1.00 89.25 106 THR A C 1
ATOM 864 O O . THR A 1 106 ? -19.648 -0.447 22.520 1.00 89.25 106 THR A O 1
ATOM 867 N N . TRP A 1 107 ? -17.538 -0.974 23.072 1.00 91.88 107 TRP A N 1
ATOM 868 C CA . TRP A 1 107 ? -17.402 0.089 24.073 1.00 91.88 107 TRP A CA 1
ATOM 869 C C . TRP A 1 107 ? -17.615 1.489 23.481 1.00 91.88 107 TRP A C 1
ATOM 871 O O . TRP A 1 107 ? -18.268 2.323 24.096 1.00 91.88 107 TRP A O 1
ATOM 881 N N . MET A 1 108 ? -17.113 1.763 22.275 1.00 89.06 108 MET A N 1
ATOM 882 C CA . MET A 1 108 ? -17.343 3.065 21.640 1.00 89.06 108 MET A CA 1
ATOM 883 C C . MET A 1 108 ? -18.826 3.329 21.373 1.00 89.06 108 MET A C 1
ATOM 885 O O . MET A 1 108 ? -19.266 4.464 21.529 1.00 89.06 108 MET A O 1
ATOM 889 N N . LYS A 1 109 ? -19.602 2.295 21.026 1.00 85.75 109 LYS A N 1
ATOM 890 C CA . LYS A 1 109 ? -21.051 2.411 20.801 1.00 85.75 109 LYS A CA 1
ATOM 891 C C . LYS A 1 109 ? -21.845 2.679 22.083 1.00 85.75 109 LYS A C 1
ATOM 893 O O . LYS A 1 109 ? -22.964 3.168 21.990 1.00 85.75 109 LYS A O 1
ATOM 898 N N . THR A 1 110 ? -21.291 2.402 23.267 1.00 90.44 110 THR A N 1
ATOM 899 C CA . THR A 1 110 ? -21.958 2.704 24.547 1.00 90.44 110 THR A CA 1
ATOM 900 C C . THR A 1 110 ? -21.723 4.137 25.027 1.00 90.44 110 THR A C 1
ATOM 902 O O . THR A 1 110 ? -22.284 4.533 26.044 1.00 90.44 110 THR A O 1
ATOM 905 N N . LEU A 1 111 ? -20.858 4.911 24.363 1.00 90.31 111 LEU A N 1
ATOM 906 C CA . LEU A 1 111 ? -20.534 6.271 24.787 1.00 90.31 111 LEU A CA 1
ATOM 907 C C . LEU A 1 111 ? -21.681 7.229 24.453 1.00 90.31 111 LEU A C 1
ATOM 909 O O . LEU A 1 111 ? -22.015 7.430 23.289 1.00 90.31 111 LEU A O 1
ATOM 913 N N . GLN A 1 112 ? -22.221 7.877 25.481 1.00 87.94 112 GLN A N 1
ATOM 914 C CA . GLN A 1 112 ? -23.175 8.975 25.353 1.00 87.94 112 GLN A CA 1
ATOM 915 C C . GLN A 1 112 ? -22.500 10.249 25.860 1.00 87.94 112 GLN A C 1
ATOM 917 O O . GLN A 1 112 ? -22.018 10.283 26.993 1.00 87.94 112 GLN A O 1
ATOM 922 N N . LEU A 1 113 ? -22.384 11.263 24.997 1.00 88.81 113 LEU A N 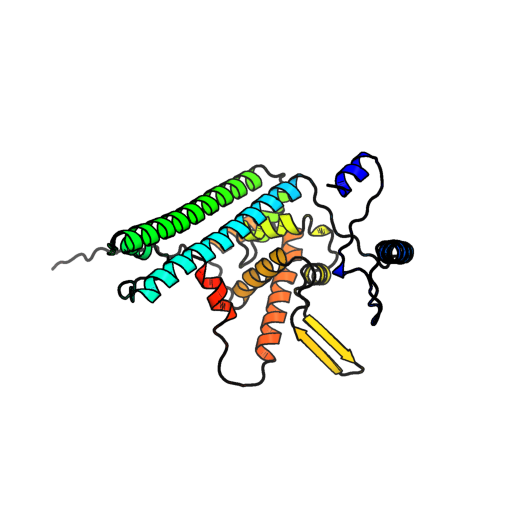1
ATOM 923 C CA . LEU A 1 113 ? -21.680 12.508 25.307 1.00 88.81 113 LEU A CA 1
ATOM 924 C C . LEU A 1 113 ? -22.621 13.701 25.224 1.00 88.81 113 LEU A C 1
ATOM 926 O O . LEU A 1 113 ? -23.267 13.895 24.205 1.00 88.81 113 LEU A O 1
ATOM 930 N N . GLU A 1 114 ? -22.582 14.552 26.243 1.00 88.94 114 GLU A N 1
ATOM 931 C CA . GLU A 1 114 ? -23.239 15.859 26.248 1.00 88.94 114 GLU A CA 1
ATOM 932 C C . GLU A 1 114 ? -22.204 16.991 26.114 1.00 88.94 114 GLU A C 1
ATOM 934 O O . GLU A 1 114 ? -21.050 16.824 26.537 1.00 88.94 114 GLU A O 1
ATOM 939 N N . PRO A 1 115 ? -22.561 18.157 25.542 1.00 93.44 115 PRO A N 1
ATOM 940 C CA . PRO A 1 115 ? -23.852 18.508 24.931 1.00 93.44 115 PRO A CA 1
ATOM 941 C C . PRO A 1 115 ? -24.049 17.869 23.541 1.00 93.44 115 PRO A C 1
ATOM 943 O O . PRO A 1 115 ? -23.085 17.387 22.945 1.00 93.44 115 PRO A O 1
ATOM 946 N N . ALA A 1 116 ? -25.254 17.958 22.968 1.00 94.62 116 ALA A N 1
ATOM 947 C CA . ALA A 1 116 ? -25.612 17.402 21.649 1.00 94.62 116 ALA A CA 1
ATOM 948 C C . ALA A 1 116 ? -24.592 17.666 20.513 1.00 94.62 116 ALA A C 1
ATOM 950 O O . ALA A 1 116 ? -24.347 16.797 19.677 1.00 94.62 116 ALA A O 1
ATOM 951 N N . ALA A 1 117 ? -23.930 18.830 20.493 1.00 95.00 117 ALA A N 1
ATOM 952 C CA . ALA A 1 117 ? -22.878 19.131 19.513 1.00 95.00 117 ALA A CA 1
ATOM 953 C C . ALA A 1 117 ? -21.664 18.178 19.615 1.00 95.00 117 ALA A C 1
ATOM 955 O O . ALA A 1 117 ? -21.059 17.795 18.609 1.00 95.00 117 ALA A O 1
ATOM 956 N N . LEU A 1 118 ? -21.306 17.768 20.835 1.00 94.00 118 LEU A N 1
ATOM 957 C CA . LEU A 1 118 ? -20.254 16.784 21.076 1.00 94.00 118 LEU A CA 1
ATOM 958 C C . LEU A 1 118 ? -20.710 15.376 20.679 1.00 94.00 118 LEU A C 1
ATOM 960 O O . LEU A 1 118 ? -19.916 14.654 20.073 1.00 94.00 118 LEU A O 1
ATOM 964 N N . ALA A 1 119 ? -21.966 15.011 20.962 1.00 93.62 119 ALA A N 1
ATOM 965 C CA . ALA A 1 119 ? -22.556 13.755 20.495 1.00 93.62 119 ALA A CA 1
ATOM 966 C C . ALA A 1 119 ? -22.476 13.643 18.966 1.00 93.62 119 ALA A C 1
ATOM 968 O O . ALA A 1 119 ? -21.966 12.654 18.445 1.00 93.62 119 ALA A O 1
ATOM 969 N N . ALA A 1 120 ? -22.883 14.698 18.252 1.00 95.12 120 ALA A N 1
ATOM 970 C CA . ALA A 1 120 ? -22.816 14.756 16.794 1.00 95.12 120 ALA A CA 1
ATOM 971 C C . ALA A 1 120 ? -21.378 14.587 16.275 1.00 95.12 120 ALA A C 1
ATOM 973 O O . ALA A 1 120 ? -21.143 13.818 15.347 1.00 95.12 120 ALA A O 1
ATOM 974 N N . THR A 1 121 ? -20.399 15.231 16.923 1.00 95.62 121 THR A N 1
ATOM 975 C CA . THR A 1 121 ? -18.976 15.084 16.560 1.00 95.62 121 THR A CA 1
ATOM 976 C C . THR A 1 121 ? -18.473 13.649 16.764 1.00 95.62 121 THR A C 1
ATOM 978 O O . THR A 1 121 ? -17.683 13.146 15.967 1.00 95.62 121 THR A O 1
ATOM 981 N N . LEU A 1 122 ? -18.893 12.980 17.845 1.00 94.31 122 LEU A N 1
ATOM 982 C CA . LEU A 1 122 ? -18.524 11.588 18.103 1.00 94.31 122 LEU A CA 1
ATOM 983 C C . LEU A 1 122 ? -19.127 10.652 17.048 1.00 94.31 122 LEU A C 1
ATOM 985 O O . LEU A 1 122 ? -18.405 9.808 16.519 1.00 94.31 122 LEU A O 1
ATOM 989 N N . LEU A 1 123 ? -20.417 10.816 16.745 1.00 93.88 123 LEU A N 1
ATOM 990 C CA . LEU A 1 123 ? -21.123 10.010 15.749 1.00 93.88 123 LEU A CA 1
ATOM 991 C C . LEU A 1 123 ? -20.503 10.159 14.356 1.00 93.88 123 LEU A C 1
ATOM 993 O O . LEU A 1 123 ? -20.249 9.147 13.708 1.00 93.88 123 LEU A O 1
ATOM 997 N N . ASP A 1 124 ? -20.179 11.385 13.937 1.00 95.81 124 ASP A N 1
ATOM 998 C CA . ASP A 1 124 ? -19.484 11.659 12.671 1.00 95.81 124 ASP A CA 1
ATOM 999 C C . ASP A 1 124 ? -18.142 10.911 12.579 1.00 95.81 124 ASP A C 1
ATOM 1001 O O . ASP A 1 124 ? -17.879 10.189 11.617 1.00 95.81 124 ASP A O 1
ATOM 1005 N N . TYR A 1 125 ? -17.308 10.985 13.622 1.00 95.25 125 TYR A N 1
ATOM 1006 C CA . TYR A 1 125 ? -16.021 10.283 13.634 1.00 95.25 125 TYR A CA 1
ATOM 1007 C C . TYR A 1 125 ? -16.149 8.757 13.679 1.00 95.25 125 TYR A C 1
ATOM 1009 O O . TYR A 1 125 ? -15.289 8.068 13.126 1.00 95.25 125 TYR A O 1
ATOM 1017 N N . ILE A 1 126 ? -17.173 8.213 14.344 1.00 93.38 126 ILE A N 1
ATOM 1018 C CA . ILE A 1 126 ? -17.452 6.769 14.318 1.00 93.38 126 ILE A CA 1
ATOM 1019 C C . ILE A 1 126 ? -17.848 6.354 12.899 1.00 93.38 126 ILE A C 1
ATOM 1021 O O . ILE A 1 126 ? -17.229 5.445 12.346 1.00 93.38 126 ILE A O 1
ATOM 1025 N N . ALA A 1 127 ? -18.787 7.076 12.280 1.00 94.31 127 ALA A N 1
ATOM 1026 C CA . ALA A 1 127 ? -19.220 6.822 10.910 1.00 94.31 127 ALA A CA 1
ATOM 1027 C C . ALA A 1 127 ? -18.050 6.898 9.914 1.00 94.31 127 ALA A C 1
ATOM 1029 O O . ALA A 1 127 ? -17.937 6.055 9.027 1.00 94.31 127 ALA A O 1
ATOM 1030 N N . GLU A 1 128 ? -17.123 7.847 10.084 1.00 95.56 128 GLU A N 1
ATOM 1031 C CA . GLU A 1 128 ? -15.927 7.947 9.243 1.00 95.56 128 GLU A CA 1
ATOM 1032 C C . GLU A 1 128 ? -15.001 6.723 9.391 1.00 95.56 128 GLU A C 1
ATOM 1034 O O . GLU A 1 128 ? -14.448 6.226 8.404 1.00 95.56 128 GLU A O 1
ATOM 1039 N N . VAL A 1 129 ? -14.813 6.220 10.617 1.00 94.44 129 VAL A N 1
ATOM 1040 C CA . VAL A 1 129 ? -13.997 5.021 10.869 1.00 94.44 129 VAL A CA 1
ATOM 1041 C C . VAL A 1 129 ? -14.633 3.781 10.242 1.00 94.44 129 VAL A C 1
ATOM 1043 O O . VAL A 1 129 ? -13.906 2.995 9.622 1.00 94.44 129 VAL A O 1
ATOM 1046 N N . ASP A 1 130 ? -15.948 3.627 10.382 1.00 93.62 130 ASP A N 1
ATOM 1047 C CA . ASP A 1 130 ? -16.709 2.505 9.828 1.00 93.62 130 ASP A CA 1
ATOM 1048 C C . ASP A 1 130 ? -16.692 2.550 8.294 1.00 93.62 130 ASP A C 1
ATOM 1050 O O . ASP A 1 130 ? -16.261 1.592 7.651 1.00 93.62 130 ASP A O 1
ATOM 1054 N N . HIS A 1 131 ? -16.975 3.711 7.697 1.00 95.69 131 HIS A N 1
ATOM 1055 C CA . HIS A 1 131 ? -16.884 3.910 6.251 1.00 95.69 131 HIS A CA 1
ATOM 1056 C C . HIS A 1 131 ? -15.486 3.582 5.702 1.00 95.69 131 HIS A C 1
ATOM 1058 O O . HIS A 1 131 ? -15.332 2.906 4.678 1.00 95.69 131 HIS A O 1
ATOM 1064 N N . ALA A 1 132 ? -14.429 4.040 6.382 1.00 95.69 132 ALA A N 1
ATOM 1065 C CA . ALA A 1 132 ? -13.062 3.741 5.972 1.00 95.69 132 ALA A CA 1
ATOM 1066 C C . ALA A 1 132 ? -12.749 2.238 6.068 1.00 95.69 132 ALA A C 1
ATOM 1068 O O . ALA A 1 132 ? -12.000 1.719 5.237 1.00 95.69 132 ALA A O 1
ATOM 1069 N N . HIS A 1 133 ? -13.307 1.538 7.060 1.00 94.50 133 HIS A N 1
ATOM 1070 C CA . HIS A 1 133 ? -13.171 0.092 7.205 1.00 94.50 133 HIS A CA 1
ATOM 1071 C C . HIS A 1 133 ? -13.866 -0.665 6.069 1.00 94.50 133 HIS A C 1
ATOM 1073 O O . HIS A 1 133 ? -13.196 -1.440 5.386 1.00 94.50 133 HIS A O 1
ATOM 1079 N N . GLU A 1 134 ? -15.137 -0.371 5.797 1.00 96.31 134 GLU A N 1
ATOM 1080 C CA . GLU A 1 134 ? -15.912 -0.980 4.708 1.00 96.31 134 GLU A CA 1
ATOM 1081 C C . GLU A 1 134 ? -15.264 -0.741 3.338 1.00 96.31 134 GLU A C 1
ATOM 1083 O O . GLU A 1 134 ? -15.194 -1.633 2.485 1.00 96.31 134 GLU A O 1
ATOM 1088 N N . ARG A 1 135 ? -14.723 0.467 3.119 1.00 97.75 135 ARG A N 1
ATOM 1089 C CA . ARG A 1 135 ? -13.975 0.799 1.899 1.00 97.75 135 ARG A CA 1
ATOM 1090 C C . ARG A 1 135 ? -12.763 -0.109 1.713 1.00 97.75 135 ARG A C 1
ATOM 1092 O O . ARG A 1 135 ? -12.504 -0.526 0.586 1.00 97.75 135 ARG A O 1
ATOM 1099 N N . ILE A 1 136 ? -12.024 -0.412 2.780 1.00 97.56 136 ILE A N 1
ATOM 1100 C CA . ILE A 1 136 ? -10.882 -1.333 2.713 1.00 97.56 136 ILE A CA 1
ATOM 1101 C C . ILE A 1 136 ? -11.356 -2.744 2.380 1.00 97.56 136 ILE A C 1
ATOM 1103 O O . ILE A 1 136 ? -10.785 -3.347 1.480 1.00 97.56 136 ILE A O 1
ATOM 1107 N N . GLU A 1 137 ? -12.396 -3.252 3.042 1.00 97.31 137 GLU A N 1
ATOM 1108 C CA . GLU A 1 137 ? -12.903 -4.610 2.796 1.00 97.31 137 GLU A CA 1
ATOM 1109 C C . GLU A 1 137 ? -13.398 -4.796 1.361 1.00 97.31 137 GLU A C 1
ATOM 1111 O O . GLU A 1 137 ? -13.147 -5.817 0.724 1.00 97.31 137 GLU A O 1
ATOM 1116 N N . ARG A 1 138 ? -14.086 -3.792 0.813 1.00 98.06 138 ARG A N 1
ATOM 1117 C CA . ARG A 1 138 ? -14.508 -3.793 -0.590 1.00 98.06 138 ARG A CA 1
ATOM 1118 C C . ARG A 1 138 ? -13.315 -3.799 -1.545 1.00 98.06 138 ARG A C 1
ATOM 1120 O O . ARG A 1 138 ? -13.336 -4.537 -2.524 1.00 98.06 138 ARG A O 1
ATOM 1127 N N . LEU A 1 139 ? -12.279 -3.006 -1.265 1.00 98.00 139 LEU A N 1
ATOM 1128 C CA . LEU A 1 139 ? -11.061 -2.984 -2.081 1.00 98.00 139 LEU A CA 1
ATOM 1129 C C . LEU A 1 139 ? -10.272 -4.292 -1.967 1.00 98.00 139 LEU A C 1
ATOM 1131 O O . LEU A 1 139 ? -9.746 -4.758 -2.967 1.00 98.00 139 LEU A O 1
ATOM 1135 N N . GLU A 1 140 ? -10.201 -4.905 -0.786 1.00 97.19 140 GLU A N 1
ATOM 1136 C CA . GLU A 1 140 ? -9.557 -6.211 -0.600 1.00 97.19 140 GLU A CA 1
ATOM 1137 C C . GLU A 1 140 ? -10.289 -7.315 -1.366 1.00 97.19 140 GLU A C 1
ATOM 1139 O O . GLU A 1 140 ? -9.640 -8.054 -2.101 1.00 97.19 140 GLU A O 1
ATOM 1144 N N . ARG A 1 141 ? -11.627 -7.350 -1.311 1.00 97.56 141 ARG A N 1
ATOM 1145 C CA . ARG A 1 141 ? -12.433 -8.270 -2.130 1.00 97.56 141 ARG A CA 1
ATOM 1146 C C . ARG A 1 141 ? -12.218 -8.064 -3.628 1.00 97.56 141 ARG A C 1
ATOM 1148 O O . ARG A 1 141 ? -12.073 -9.038 -4.357 1.00 97.56 141 ARG A O 1
ATOM 1155 N N . ALA A 1 142 ? -12.165 -6.813 -4.082 1.00 97.62 142 ALA A N 1
ATOM 1156 C CA . ALA A 1 142 ? -11.878 -6.508 -5.481 1.00 97.62 142 ALA A CA 1
ATOM 1157 C C . ALA A 1 142 ? -10.465 -6.965 -5.886 1.00 97.62 142 ALA A C 1
ATOM 1159 O O . ALA A 1 142 ? -10.281 -7.461 -6.992 1.00 97.62 142 ALA A O 1
ATOM 1160 N N . ILE A 1 143 ? -9.470 -6.832 -4.996 1.00 96.56 143 ILE A N 1
ATOM 1161 C CA . ILE A 1 143 ? -8.109 -7.336 -5.243 1.00 96.56 143 ILE A CA 1
ATOM 1162 C C . ILE A 1 143 ? -8.130 -8.853 -5.371 1.00 96.56 143 ILE A C 1
ATOM 1164 O O . ILE A 1 143 ? -7.527 -9.382 -6.298 1.00 96.56 143 ILE A O 1
ATOM 1168 N N . ASP A 1 144 ? -8.825 -9.552 -4.476 1.00 95.38 144 ASP A N 1
ATOM 1169 C CA . ASP A 1 144 ? -8.939 -11.007 -4.551 1.00 95.38 144 ASP A CA 1
ATOM 1170 C C . ASP A 1 144 ? -9.581 -11.443 -5.875 1.00 95.38 144 ASP A C 1
ATOM 1172 O O . ASP A 1 144 ? -9.025 -12.293 -6.564 1.00 95.38 144 ASP A O 1
ATOM 1176 N N . GLN A 1 145 ? -10.678 -10.803 -6.286 1.00 95.88 145 GLN A N 1
ATOM 1177 C CA . GLN A 1 145 ? -11.335 -11.069 -7.571 1.00 95.88 145 GLN A CA 1
ATOM 1178 C C . GLN A 1 145 ? -10.415 -10.798 -8.769 1.00 95.88 145 GLN A C 1
ATOM 1180 O O . GLN A 1 145 ? -10.340 -11.622 -9.677 1.00 95.88 145 GLN A O 1
ATOM 1185 N N . ALA A 1 146 ? -9.681 -9.682 -8.756 1.00 94.81 146 ALA A N 1
ATOM 1186 C CA . ALA A 1 146 ? -8.725 -9.351 -9.809 1.00 94.81 146 ALA A CA 1
ATOM 1187 C C . ALA A 1 146 ? -7.589 -10.381 -9.894 1.00 94.81 146 ALA A C 1
ATOM 1189 O O . ALA A 1 146 ? -7.165 -10.738 -10.986 1.00 94.81 146 ALA A O 1
ATOM 1190 N N . ILE A 1 147 ? -7.116 -10.900 -8.755 1.00 93.25 147 ILE A N 1
ATOM 1191 C CA . ILE A 1 147 ? -6.106 -11.964 -8.728 1.00 93.25 147 ILE A CA 1
ATOM 1192 C C . ILE A 1 147 ? -6.669 -13.259 -9.316 1.00 93.25 147 ILE A C 1
ATOM 1194 O O . ILE A 1 147 ? -5.972 -13.907 -10.088 1.00 93.25 147 ILE A O 1
ATOM 1198 N N . GLU A 1 148 ? -7.898 -13.648 -8.971 1.00 92.44 148 GLU A N 1
ATOM 1199 C CA . GLU A 1 148 ? -8.508 -14.871 -9.513 1.00 92.44 148 GLU A CA 1
ATOM 1200 C C . GLU A 1 148 ? -8.728 -14.785 -11.030 1.00 92.44 148 GLU A C 1
ATOM 1202 O O . GLU A 1 148 ? -8.496 -15.767 -11.738 1.00 92.44 148 GLU A O 1
ATOM 1207 N N . ALA A 1 149 ? -9.115 -13.607 -11.530 1.00 92.75 149 ALA A N 1
ATOM 1208 C CA . ALA A 1 149 ? -9.318 -13.342 -12.953 1.00 92.75 149 ALA A CA 1
ATOM 1209 C C . ALA A 1 149 ? -8.011 -13.139 -13.745 1.00 92.75 149 ALA A C 1
ATOM 1211 O O . ALA A 1 149 ? -8.029 -13.198 -14.974 1.00 92.75 149 ALA A O 1
ATOM 1212 N N . ALA A 1 150 ? -6.883 -12.905 -13.068 1.00 89.56 150 ALA A N 1
ATOM 1213 C CA . ALA A 1 150 ? -5.612 -12.633 -13.727 1.00 89.56 150 ALA A CA 1
ATOM 1214 C C . ALA A 1 150 ? -5.069 -13.864 -14.486 1.00 89.56 150 ALA A C 1
ATOM 1216 O O . ALA A 1 150 ? -5.305 -15.009 -14.081 1.00 89.56 150 ALA A O 1
ATOM 1217 N N . PRO A 1 151 ? -4.254 -13.653 -15.540 1.00 88.00 151 PRO A N 1
ATOM 1218 C CA . PRO A 1 151 ? -3.563 -14.731 -16.240 1.00 88.00 151 PRO A CA 1
ATOM 1219 C C . PRO A 1 151 ? -2.751 -15.635 -15.302 1.00 88.00 151 PRO A C 1
ATOM 1221 O O . PRO A 1 151 ? -2.149 -15.170 -14.330 1.00 88.00 151 PRO A O 1
ATOM 1224 N N . GLU A 1 152 ? -2.634 -16.923 -15.646 1.00 84.31 152 GLU A N 1
ATOM 1225 C CA . GLU A 1 152 ? -1.905 -17.914 -14.833 1.00 84.31 152 GLU A CA 1
ATOM 1226 C C . GLU A 1 152 ? -0.453 -17.503 -14.542 1.00 84.31 152 GLU A C 1
ATOM 1228 O O . GLU A 1 152 ? 0.068 -17.740 -13.450 1.00 84.31 152 GLU A O 1
ATOM 1233 N N . ALA A 1 153 ? 0.190 -16.804 -15.481 1.00 81.50 153 ALA A N 1
ATOM 1234 C CA . ALA A 1 153 ? 1.521 -16.248 -15.276 1.00 81.50 153 ALA A CA 1
ATOM 1235 C C . ALA A 1 153 ? 1.570 -15.292 -14.068 1.00 81.50 153 ALA A C 1
ATOM 1237 O O . ALA A 1 153 ? 2.476 -15.402 -13.250 1.00 81.50 153 ALA A O 1
ATOM 1238 N N . ILE A 1 154 ? 0.580 -14.412 -13.894 1.00 83.62 154 ILE A N 1
ATOM 1239 C CA . ILE A 1 154 ? 0.511 -13.478 -12.759 1.00 83.62 154 ILE A CA 1
ATOM 1240 C C . ILE A 1 154 ? 0.169 -14.231 -11.468 1.00 83.62 154 ILE A C 1
ATOM 1242 O O . ILE A 1 154 ? 0.829 -14.038 -10.443 1.00 83.62 154 ILE A O 1
ATOM 1246 N N . ARG A 1 155 ? -0.824 -15.128 -11.514 1.00 86.56 155 ARG A N 1
ATOM 1247 C CA . ARG A 1 155 ? -1.269 -15.898 -10.338 1.00 86.56 155 ARG A CA 1
ATOM 1248 C C . ARG A 1 155 ? -0.153 -16.756 -9.753 1.00 86.56 155 ARG A C 1
ATOM 1250 O O . ARG A 1 155 ? 0.097 -16.697 -8.551 1.00 86.56 155 ARG A O 1
ATOM 1257 N N . SER A 1 156 ? 0.578 -17.476 -10.602 1.00 83.00 156 SER A N 1
ATOM 1258 C CA . SER A 1 156 ? 1.699 -18.330 -10.191 1.00 83.00 156 SER A CA 1
ATOM 1259 C C . SER A 1 156 ? 2.823 -17.544 -9.503 1.00 83.00 156 SER A C 1
ATOM 1261 O O . SER A 1 156 ? 3.410 -18.011 -8.522 1.00 83.00 156 SER A O 1
ATOM 1263 N N . VAL A 1 157 ? 3.090 -16.312 -9.953 1.00 82.81 157 VAL A N 1
ATOM 1264 C CA . VAL A 1 157 ? 4.058 -15.420 -9.302 1.00 82.81 157 VAL A CA 1
ATOM 1265 C C . VAL A 1 157 ? 3.551 -14.999 -7.926 1.00 82.81 157 VAL A C 1
ATOM 1267 O O . VAL A 1 157 ? 4.307 -15.072 -6.956 1.00 82.81 157 VAL A O 1
ATOM 1270 N N . ILE A 1 158 ? 2.278 -14.609 -7.804 1.00 86.38 158 ILE A N 1
ATOM 1271 C CA . ILE A 1 158 ? 1.669 -14.239 -6.516 1.00 86.38 158 ILE A CA 1
ATOM 1272 C C . ILE A 1 158 ? 1.732 -15.415 -5.530 1.00 86.38 158 ILE A C 1
ATOM 1274 O O . ILE A 1 158 ? 2.225 -15.241 -4.412 1.00 86.38 158 ILE A O 1
ATOM 1278 N N . GLU A 1 159 ? 1.324 -16.616 -5.949 1.00 84.19 159 GLU A N 1
ATOM 1279 C CA . GLU A 1 159 ? 1.398 -17.842 -5.140 1.00 84.19 159 GLU A CA 1
ATOM 1280 C C . GLU A 1 159 ? 2.837 -18.140 -4.697 1.00 84.19 159 GLU A C 1
ATOM 1282 O O . GLU A 1 159 ? 3.109 -18.391 -3.516 1.00 84.19 159 GLU A O 1
ATOM 1287 N N . GLY A 1 160 ? 3.787 -18.047 -5.632 1.00 80.44 160 GLY A N 1
ATOM 1288 C CA . GLY A 1 160 ? 5.205 -18.234 -5.356 1.00 80.44 160 GLY A CA 1
ATOM 1289 C C . GLY A 1 160 ? 5.720 -17.247 -4.308 1.00 80.44 160 GLY A C 1
ATOM 1290 O O . GLY A 1 160 ? 6.413 -17.644 -3.366 1.00 80.44 160 GLY A O 1
ATOM 1291 N N . LEU A 1 161 ? 5.347 -15.971 -4.413 1.00 82.75 161 LEU A N 1
ATOM 1292 C CA . LEU A 1 161 ? 5.711 -14.939 -3.443 1.00 82.75 161 LEU A CA 1
ATOM 1293 C C . LEU A 1 161 ? 5.078 -15.180 -2.067 1.00 82.75 161 LEU A C 1
ATOM 1295 O O . LEU A 1 161 ? 5.746 -14.967 -1.059 1.00 82.75 161 LEU A O 1
ATOM 1299 N N . GLN A 1 162 ? 3.844 -15.685 -1.994 1.00 85.56 162 GLN A N 1
ATOM 1300 C CA . GLN A 1 162 ? 3.176 -16.025 -0.727 1.00 85.56 162 GLN A CA 1
ATOM 1301 C C . GLN A 1 162 ? 3.829 -17.193 0.031 1.00 85.56 162 GLN A C 1
ATOM 1303 O O . GLN A 1 162 ? 3.559 -17.383 1.222 1.00 85.56 162 GLN A O 1
ATOM 1308 N N . SER A 1 163 ? 4.686 -17.979 -0.631 1.00 80.75 163 SER A N 1
ATOM 1309 C CA . SER A 1 163 ? 5.510 -19.003 0.027 1.00 80.75 163 SER A CA 1
ATOM 1310 C C . SER A 1 163 ? 6.639 -18.404 0.879 1.00 80.75 163 SER A C 1
ATOM 1312 O O . SER A 1 163 ? 7.194 -19.078 1.759 1.00 80.75 163 SER A O 1
ATOM 1314 N N . LEU A 1 164 ? 6.974 -17.131 0.634 1.00 78.12 164 LEU A N 1
ATOM 1315 C CA . LEU A 1 164 ? 7.954 -16.386 1.405 1.00 78.12 164 LEU A CA 1
ATOM 1316 C C . LEU A 1 164 ? 7.353 -15.963 2.742 1.00 78.12 164 LEU A C 1
ATOM 1318 O O . LEU A 1 164 ? 6.216 -15.500 2.852 1.00 78.12 164 LEU A O 1
ATOM 1322 N N . ARG A 1 165 ? 8.162 -16.075 3.793 1.00 78.88 165 ARG A N 1
ATOM 1323 C CA . ARG A 1 165 ? 7.774 -15.596 5.117 1.00 78.88 165 ARG A CA 1
ATOM 1324 C C . ARG A 1 165 ? 7.539 -14.083 5.069 1.00 78.88 165 ARG A C 1
ATOM 1326 O O . ARG A 1 165 ? 8.289 -13.360 4.424 1.00 78.88 165 ARG A O 1
ATOM 1333 N N . GLY A 1 166 ? 6.507 -13.605 5.761 1.00 79.00 166 GLY A N 1
ATOM 1334 C CA . GLY A 1 166 ? 6.188 -12.173 5.824 1.00 79.00 166 GLY A CA 1
ATOM 1335 C C . GLY A 1 166 ? 5.519 -11.606 4.570 1.00 79.00 166 GLY A C 1
ATOM 1336 O O . GLY A 1 166 ? 5.157 -10.433 4.570 1.00 79.00 166 GLY A O 1
ATOM 1337 N N . VAL A 1 167 ? 5.306 -12.419 3.531 1.00 84.81 167 VAL A N 1
ATOM 1338 C CA . VAL A 1 167 ? 4.607 -12.010 2.311 1.00 84.81 167 VAL A CA 1
ATOM 1339 C C . VAL A 1 167 ? 3.212 -12.634 2.303 1.00 84.81 167 VAL A C 1
ATOM 1341 O O . VAL A 1 167 ? 3.031 -13.834 2.112 1.00 84.81 167 VAL A O 1
ATOM 1344 N N . ALA A 1 168 ? 2.204 -11.804 2.567 1.00 87.81 168 ALA A N 1
ATOM 1345 C CA . ALA A 1 168 ? 0.796 -12.174 2.449 1.00 87.81 168 ALA A CA 1
ATOM 1346 C C . ALA A 1 168 ? 0.263 -11.866 1.042 1.00 87.81 168 ALA A C 1
ATOM 1348 O O . ALA A 1 168 ? 0.957 -11.247 0.238 1.00 87.81 168 ALA A O 1
ATOM 1349 N N . ARG A 1 169 ? -0.984 -12.260 0.759 1.00 90.62 169 ARG A N 1
ATOM 1350 C CA . ARG A 1 169 ? -1.614 -12.109 -0.562 1.00 90.62 169 ARG A CA 1
ATOM 1351 C C . ARG A 1 169 ? -1.567 -10.676 -1.089 1.00 90.62 169 ARG A C 1
ATOM 1353 O O . ARG A 1 169 ? -1.027 -10.446 -2.161 1.00 90.62 169 ARG A O 1
ATOM 1360 N N . ILE A 1 170 ? -2.028 -9.709 -0.291 1.00 91.94 170 ILE A N 1
ATOM 1361 C CA . ILE A 1 170 ? -1.997 -8.288 -0.669 1.00 91.94 170 ILE A CA 1
ATOM 1362 C C . ILE A 1 170 ? -0.560 -7.804 -0.906 1.00 91.94 170 ILE A C 1
ATOM 1364 O O . ILE A 1 170 ? -0.305 -7.107 -1.882 1.00 91.94 170 ILE A O 1
ATOM 1368 N N . SER A 1 171 ? 0.392 -8.203 -0.055 1.00 90.75 171 SER A N 1
ATOM 1369 C CA . SER A 1 171 ? 1.805 -7.847 -0.227 1.00 90.75 171 SER A CA 1
ATOM 1370 C C . SER A 1 171 ? 2.378 -8.417 -1.526 1.00 90.75 171 SER A C 1
ATOM 1372 O O . SER A 1 171 ? 3.067 -7.700 -2.245 1.00 90.75 171 SER A O 1
ATOM 1374 N N . ALA A 1 172 ? 2.077 -9.679 -1.844 1.00 89.75 172 ALA A N 1
ATOM 1375 C CA . ALA A 1 172 ? 2.481 -10.323 -3.090 1.00 89.75 172 ALA A CA 1
ATOM 1376 C C . ALA A 1 172 ? 1.859 -9.622 -4.306 1.00 89.75 172 ALA A C 1
ATOM 1378 O O . ALA A 1 172 ? 2.585 -9.258 -5.226 1.00 89.75 172 ALA A O 1
ATOM 1379 N N . ALA A 1 173 ? 0.555 -9.343 -4.267 1.00 92.25 173 ALA A N 1
ATOM 1380 C CA . ALA A 1 173 ? -0.146 -8.619 -5.322 1.00 92.25 173 ALA A CA 1
ATOM 1381 C C . ALA A 1 173 ? 0.456 -7.229 -5.556 1.00 92.25 173 ALA A C 1
ATOM 1383 O O . ALA A 1 173 ? 0.689 -6.846 -6.695 1.00 92.25 173 ALA A O 1
ATOM 1384 N N . THR A 1 174 ? 0.793 -6.485 -4.495 1.00 92.25 174 THR A N 1
ATOM 1385 C CA . THR A 1 174 ? 1.455 -5.184 -4.659 1.00 92.25 174 THR A CA 1
ATOM 1386 C C . THR A 1 174 ? 2.872 -5.313 -5.219 1.00 92.25 174 THR A C 1
ATOM 1388 O O . THR A 1 174 ? 3.271 -4.492 -6.038 1.00 92.25 174 THR A O 1
ATOM 1391 N N . ILE A 1 175 ? 3.640 -6.329 -4.811 1.00 89.44 175 ILE A N 1
ATOM 1392 C CA . ILE A 1 175 ? 4.973 -6.592 -5.376 1.00 89.44 175 ILE A CA 1
ATOM 1393 C C . ILE A 1 175 ? 4.854 -6.831 -6.884 1.00 89.44 175 ILE A C 1
ATOM 1395 O O . ILE A 1 175 ? 5.555 -6.168 -7.643 1.00 89.44 175 ILE A O 1
ATOM 1399 N N . VAL A 1 176 ? 3.940 -7.704 -7.315 1.00 90.00 176 VAL A N 1
ATOM 1400 C CA . VAL A 1 176 ? 3.713 -8.000 -8.739 1.00 90.00 176 VAL A CA 1
ATOM 1401 C C . VAL A 1 176 ? 3.200 -6.775 -9.488 1.00 90.00 176 VAL A C 1
ATOM 1403 O O . VAL A 1 176 ? 3.734 -6.438 -10.536 1.00 90.00 176 VAL A O 1
ATOM 1406 N N . ALA A 1 177 ? 2.247 -6.031 -8.933 1.00 91.25 177 ALA A N 1
ATOM 1407 C CA . ALA A 1 177 ? 1.705 -4.849 -9.592 1.00 91.25 177 ALA A CA 1
ATOM 1408 C C . ALA A 1 177 ? 2.748 -3.731 -9.779 1.00 91.25 177 ALA A C 1
ATOM 1410 O O . ALA A 1 177 ? 2.730 -3.018 -10.781 1.00 91.25 177 ALA A O 1
ATOM 1411 N N . GLU A 1 178 ? 3.679 -3.551 -8.837 1.00 88.81 178 GLU A N 1
ATOM 1412 C CA . GLU A 1 178 ? 4.700 -2.492 -8.901 1.00 88.81 178 GLU A CA 1
ATOM 1413 C C . GLU A 1 178 ? 5.965 -2.915 -9.668 1.00 88.81 178 GLU A C 1
ATOM 1415 O O . GLU A 1 178 ? 6.660 -2.065 -10.234 1.00 88.81 178 GLU A O 1
ATOM 1420 N N . LEU A 1 179 ? 6.288 -4.212 -9.696 1.00 85.19 179 LEU A N 1
ATOM 1421 C CA . LEU A 1 179 ? 7.489 -4.733 -10.352 1.00 85.19 179 LEU A CA 1
ATOM 1422 C C . LEU A 1 179 ? 7.225 -5.414 -11.687 1.00 85.19 179 LEU A C 1
ATOM 1424 O O . LEU A 1 179 ? 8.149 -5.472 -12.486 1.00 85.19 179 LEU A O 1
ATOM 1428 N N . GLY A 1 180 ? 6.025 -5.910 -11.953 1.00 84.88 180 GLY A N 1
ATOM 1429 C CA . GLY A 1 180 ? 5.773 -6.779 -13.096 1.00 84.88 180 GLY A CA 1
ATOM 1430 C C . GLY A 1 180 ? 6.644 -8.028 -13.048 1.00 84.88 180 GLY A C 1
ATOM 1431 O O . GLY A 1 180 ? 6.920 -8.569 -11.975 1.00 84.88 180 GLY A O 1
ATOM 1432 N N . GLN A 1 181 ? 7.125 -8.448 -14.217 1.00 79.44 181 GLN A N 1
ATOM 1433 C CA . GLN A 1 181 ? 7.974 -9.629 -14.348 1.00 79.44 181 GLN A CA 1
ATOM 1434 C C . GLN A 1 181 ? 9.307 -9.448 -13.610 1.00 79.44 181 GLN A C 1
ATOM 1436 O O . GLN A 1 181 ? 10.118 -8.572 -13.935 1.00 79.44 181 GLN A O 1
ATOM 1441 N N . LEU A 1 182 ? 9.575 -10.322 -12.637 1.00 75.56 182 LEU A N 1
ATOM 1442 C CA . LEU A 1 182 ? 10.828 -10.311 -11.877 1.00 75.56 182 LEU A CA 1
ATOM 1443 C C . LEU A 1 182 ? 12.008 -10.818 -12.718 1.00 75.56 182 LEU A C 1
ATOM 1445 O O . LEU A 1 182 ? 13.170 -10.552 -12.390 1.00 75.56 182 LEU A O 1
ATOM 1449 N N . SER A 1 183 ? 11.715 -11.516 -13.818 1.00 73.62 183 SER A N 1
ATOM 1450 C CA . SER A 1 183 ? 12.682 -12.011 -14.801 1.00 73.62 183 SER A CA 1
ATOM 1451 C C . SER A 1 183 ? 13.617 -10.924 -15.362 1.00 73.62 183 SER A C 1
ATOM 1453 O O . SER A 1 183 ? 14.785 -11.223 -15.631 1.00 73.62 183 SER A O 1
ATOM 1455 N N . ARG A 1 184 ? 13.154 -9.665 -15.448 1.00 77.12 184 ARG A N 1
ATOM 1456 C CA . ARG A 1 184 ? 13.920 -8.513 -15.967 1.00 77.12 184 ARG A CA 1
ATOM 1457 C C . ARG A 1 184 ? 15.159 -8.163 -15.144 1.00 77.12 184 ARG A C 1
ATOM 1459 O O . ARG A 1 184 ? 16.062 -7.485 -15.624 1.00 77.12 184 ARG A O 1
ATOM 1466 N N . PHE A 1 185 ? 15.197 -8.588 -13.883 1.00 78.25 185 PHE A N 1
ATOM 1467 C CA . PHE A 1 185 ? 16.343 -8.370 -13.012 1.00 78.25 185 PHE A CA 1
ATOM 1468 C C . PHE A 1 185 ? 17.271 -9.577 -13.098 1.00 78.25 185 PHE A C 1
ATOM 1470 O O . PHE A 1 185 ? 16.927 -10.671 -12.643 1.00 78.25 185 PHE A O 1
ATOM 1477 N N . GLY A 1 186 ? 18.468 -9.374 -13.651 1.00 72.75 186 GLY A N 1
ATOM 1478 C CA . GLY A 1 186 ? 19.481 -10.423 -13.768 1.00 72.75 186 GLY A CA 1
ATOM 1479 C C . GLY A 1 186 ? 20.026 -10.878 -12.412 1.00 72.75 186 GLY A C 1
ATOM 1480 O O . GLY A 1 186 ? 20.410 -12.034 -12.254 1.00 72.75 186 GLY A O 1
ATOM 1481 N N . ARG A 1 187 ? 20.047 -9.988 -11.407 1.00 76.69 187 ARG A N 1
ATOM 1482 C CA . ARG A 1 187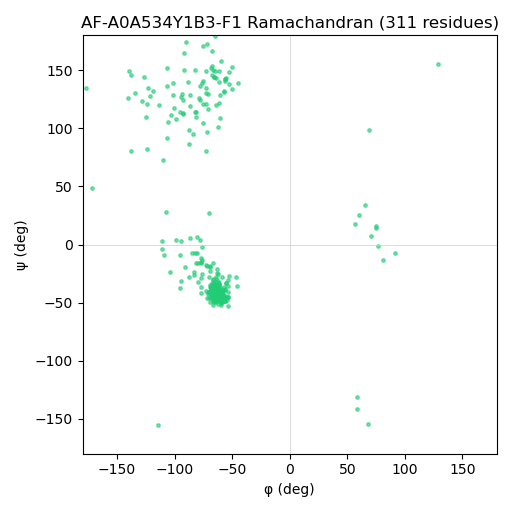 ? 20.513 -10.295 -10.042 1.00 76.69 187 ARG A CA 1
ATOM 1483 C C . ARG A 1 187 ? 19.634 -9.647 -8.975 1.00 76.69 187 ARG A C 1
ATOM 1485 O O . ARG A 1 187 ? 19.170 -8.522 -9.137 1.00 76.69 187 ARG A O 1
ATOM 1492 N N . ALA A 1 188 ? 19.529 -10.296 -7.814 1.00 74.50 188 ALA A N 1
ATOM 1493 C CA . ALA A 1 188 ? 18.804 -9.781 -6.647 1.00 74.50 188 ALA A CA 1
ATOM 1494 C C . ALA A 1 188 ? 19.246 -8.363 -6.225 1.00 74.50 188 ALA A C 1
ATOM 1496 O O . ALA A 1 188 ? 18.420 -7.535 -5.845 1.00 74.50 188 ALA A O 1
ATOM 1497 N N . LYS A 1 189 ? 20.543 -8.043 -6.349 1.00 75.69 189 LYS A N 1
ATOM 1498 C CA . LYS A 1 189 ? 21.084 -6.706 -6.044 1.00 75.69 189 LYS A CA 1
ATOM 1499 C C . LYS A 1 189 ? 20.490 -5.606 -6.934 1.00 75.69 189 LYS A C 1
ATOM 1501 O O . LYS A 1 189 ? 20.277 -4.498 -6.452 1.00 75.69 189 LYS A O 1
ATOM 1506 N N . GLN A 1 190 ? 20.170 -5.915 -8.193 1.00 78.19 190 GLN A N 1
ATOM 1507 C CA . GLN A 1 190 ? 19.529 -4.966 -9.110 1.00 78.19 190 GLN A CA 1
ATOM 1508 C C . GLN A 1 190 ? 18.083 -4.682 -8.686 1.00 78.19 190 GLN A C 1
ATOM 1510 O O . GLN A 1 190 ? 17.692 -3.519 -8.630 1.00 78.19 190 GLN A O 1
ATOM 1515 N N . LEU A 1 191 ? 17.322 -5.713 -8.289 1.00 79.38 191 LEU A N 1
ATOM 1516 C CA . LEU A 1 191 ? 15.977 -5.537 -7.721 1.00 79.38 191 LEU A CA 1
ATOM 1517 C C . LEU A 1 191 ? 16.019 -4.664 -6.459 1.00 79.38 191 LEU A C 1
ATOM 1519 O O . LEU A 1 191 ? 15.225 -3.739 -6.303 1.00 79.38 191 LEU A O 1
ATOM 1523 N N . MET A 1 192 ? 16.967 -4.940 -5.560 1.00 78.12 192 MET A N 1
ATOM 1524 C CA . MET A 1 192 ? 17.123 -4.180 -4.319 1.00 78.12 192 MET A CA 1
ATOM 1525 C C . MET A 1 192 ? 17.469 -2.708 -4.582 1.00 78.12 192 MET A C 1
ATOM 1527 O O . MET A 1 192 ? 16.928 -1.824 -3.915 1.00 78.12 192 MET A O 1
ATOM 1531 N N . GLY A 1 193 ? 18.336 -2.431 -5.563 1.00 79.19 193 GLY A N 1
ATOM 1532 C CA . GLY A 1 193 ? 18.657 -1.067 -5.993 1.00 79.19 193 GLY A CA 1
ATOM 1533 C C . GLY A 1 193 ? 17.442 -0.349 -6.583 1.00 79.19 193 GLY A C 1
ATOM 1534 O O . GLY A 1 193 ? 17.153 0.785 -6.199 1.00 79.19 193 GLY A O 1
ATOM 1535 N N . TYR A 1 194 ? 16.674 -1.046 -7.428 1.00 79.62 194 TYR A N 1
ATOM 1536 C CA . TYR A 1 194 ? 15.431 -0.543 -8.020 1.00 79.62 194 TYR A CA 1
ATOM 1537 C C . TYR A 1 194 ? 14.370 -0.202 -6.960 1.00 79.62 194 TYR A C 1
ATOM 1539 O O . TYR A 1 194 ? 13.709 0.833 -7.040 1.00 79.62 194 TYR A O 1
ATOM 1547 N N . ALA A 1 195 ? 14.236 -1.034 -5.924 1.00 80.12 195 ALA A N 1
ATOM 1548 C CA . ALA A 1 195 ? 13.339 -0.781 -4.795 1.00 80.12 195 ALA A CA 1
ATOM 1549 C C . ALA A 1 195 ? 13.887 0.253 -3.782 1.00 80.12 195 ALA A C 1
ATOM 1551 O O . ALA A 1 195 ? 13.160 0.696 -2.886 1.00 80.12 195 ALA A O 1
ATOM 1552 N N . GLY A 1 196 ? 15.167 0.626 -3.885 1.00 80.81 196 GLY A N 1
ATOM 1553 C CA . GLY A 1 196 ? 15.846 1.550 -2.970 1.00 80.81 196 GLY A CA 1
ATOM 1554 C C . GLY A 1 196 ? 15.996 1.029 -1.546 1.00 80.81 196 GLY A C 1
ATOM 1555 O O . GLY A 1 196 ? 15.889 1.802 -0.589 1.00 80.81 196 GLY A O 1
ATOM 1556 N N . VAL A 1 197 ? 16.192 -0.284 -1.407 1.00 81.56 197 VAL A N 1
ATOM 1557 C CA . VAL A 1 197 ? 16.440 -0.961 -0.122 1.00 81.56 197 VAL A CA 1
ATOM 1558 C C . VAL A 1 197 ? 17.928 -1.237 0.136 1.00 81.56 197 VAL A C 1
ATOM 1560 O O . VAL A 1 197 ? 18.269 -1.849 1.142 1.00 81.56 197 VAL A O 1
ATOM 1563 N N . VAL A 1 198 ? 18.819 -0.782 -0.750 1.00 79.94 198 VAL A N 1
ATOM 1564 C CA . VAL A 1 198 ? 20.282 -0.875 -0.588 1.00 79.94 198 VAL A CA 1
ATOM 1565 C C . VAL A 1 198 ? 20.787 0.276 0.289 1.00 79.94 198 VAL A C 1
ATOM 1567 O O . VAL A 1 198 ? 20.194 1.356 0.276 1.00 79.94 198 VAL A O 1
ATOM 1570 N N . SER A 1 199 ? 21.877 0.066 1.037 1.00 75.12 199 SER A N 1
ATOM 1571 C CA . SER A 1 199 ? 22.542 1.128 1.806 1.00 75.12 199 SER A CA 1
ATOM 1572 C C . SER A 1 199 ? 23.137 2.177 0.875 1.00 75.12 199 SER A C 1
ATOM 1574 O O . SER A 1 199 ? 23.698 1.837 -0.165 1.00 75.12 199 SER A O 1
ATOM 1576 N N . SER A 1 200 ? 23.097 3.444 1.275 1.00 77.50 200 SER A N 1
ATOM 1577 C CA . SER A 1 200 ? 24.007 4.437 0.718 1.00 77.50 200 SER A CA 1
ATOM 1578 C C . SER A 1 200 ? 25.439 4.117 1.146 1.00 77.50 200 SER A C 1
ATOM 1580 O O . SER A 1 200 ? 25.665 3.567 2.226 1.00 77.50 200 SER A O 1
ATOM 1582 N N . GLU A 1 201 ? 26.414 4.466 0.317 1.00 82.94 201 GLU A N 1
ATOM 1583 C CA . GLU A 1 201 ? 27.825 4.226 0.600 1.00 82.94 201 GLU A CA 1
ATOM 1584 C C . GLU A 1 201 ? 28.643 5.480 0.273 1.00 82.94 201 GLU A C 1
ATOM 1586 O O . GLU A 1 201 ? 28.489 6.075 -0.791 1.00 82.94 201 GLU A O 1
ATOM 1591 N N . HIS A 1 202 ? 29.488 5.889 1.218 1.00 74.06 202 HIS A N 1
ATOM 1592 C CA . HIS A 1 202 ? 30.449 6.979 1.087 1.00 74.06 202 HIS A CA 1
ATOM 1593 C C . HIS A 1 202 ? 31.841 6.433 1.398 1.00 74.06 202 HIS A C 1
ATOM 1595 O O . HIS A 1 202 ? 32.330 6.546 2.525 1.00 74.06 202 HIS A O 1
ATOM 1601 N N . SER A 1 203 ? 32.446 5.805 0.397 1.00 80.88 203 SER A N 1
ATOM 1602 C CA . SER A 1 203 ? 33.762 5.182 0.516 1.00 80.88 203 SER A CA 1
ATOM 1603 C C . SER A 1 203 ? 34.816 6.015 -0.212 1.00 80.88 203 SER A C 1
ATOM 1605 O O . SER A 1 203 ? 34.574 6.492 -1.319 1.00 80.88 203 SER A O 1
ATOM 1607 N N . SER A 1 204 ? 35.976 6.208 0.416 1.00 74.88 204 SER A N 1
ATOM 1608 C CA . SER A 1 204 ? 37.131 6.896 -0.178 1.00 74.88 204 SER A CA 1
ATOM 1609 C C . SER A 1 204 ? 38.418 6.183 0.231 1.00 74.88 204 SER A C 1
ATOM 1611 O O . SER A 1 204 ? 38.651 6.002 1.431 1.00 74.88 204 SER A O 1
ATOM 1613 N N . GLY A 1 205 ? 39.253 5.802 -0.740 1.00 79.88 205 GLY A N 1
ATOM 1614 C CA . GLY A 1 205 ? 40.426 4.960 -0.484 1.00 79.88 205 GLY A CA 1
ATOM 1615 C C . GLY A 1 205 ? 40.013 3.626 0.146 1.00 79.88 205 GLY A C 1
ATOM 1616 O O . GLY A 1 205 ? 39.064 2.994 -0.308 1.00 79.88 205 GLY A O 1
ATOM 1617 N N . GLU A 1 206 ? 40.670 3.234 1.236 1.00 81.69 206 GLU A N 1
ATOM 1618 C CA . GLU A 1 206 ? 40.387 1.984 1.963 1.00 81.69 206 GLU A CA 1
ATOM 1619 C C . GLU A 1 206 ? 39.206 2.086 2.946 1.00 81.69 206 GLU A C 1
ATOM 1621 O O . GLU A 1 206 ? 38.781 1.092 3.538 1.00 81.69 206 GLU A O 1
ATOM 1626 N N . ARG A 1 207 ? 38.650 3.287 3.159 1.00 69.62 207 ARG A N 1
ATOM 1627 C CA . ARG A 1 207 ? 37.612 3.492 4.171 1.00 69.62 207 ARG A CA 1
ATOM 1628 C C . ARG A 1 207 ? 36.223 3.340 3.573 1.00 69.62 207 ARG A C 1
ATOM 1630 O O . ARG A 1 207 ? 35.764 4.217 2.844 1.00 69.62 207 ARG A O 1
ATOM 1637 N N . ILE A 1 208 ? 35.522 2.288 3.990 1.00 79.88 208 ILE A N 1
ATOM 1638 C CA . ILE A 1 208 ? 34.120 2.050 3.640 1.00 79.88 208 ILE A CA 1
ATOM 1639 C C . ILE A 1 208 ? 33.205 2.641 4.715 1.00 79.88 208 ILE A C 1
ATOM 1641 O O . ILE A 1 208 ? 33.314 2.296 5.893 1.00 79.88 208 ILE A O 1
ATOM 1645 N N . ARG A 1 209 ? 32.275 3.525 4.329 1.00 77.56 209 ARG A N 1
ATOM 1646 C CA . ARG A 1 209 ? 31.207 4.011 5.224 1.00 77.56 209 ARG A CA 1
ATOM 1647 C C . ARG A 1 209 ? 29.840 3.767 4.596 1.00 77.56 209 ARG A C 1
ATOM 1649 O O . ARG A 1 209 ? 29.458 4.447 3.647 1.00 77.56 209 ARG A O 1
ATOM 1656 N N . ARG A 1 210 ? 29.078 2.830 5.160 1.00 82.06 210 ARG A N 1
ATOM 1657 C CA . ARG A 1 210 ? 27.678 2.587 4.780 1.00 82.06 210 ARG A CA 1
ATOM 1658 C C . ARG A 1 210 ? 26.738 3.474 5.601 1.00 82.06 210 ARG A C 1
ATOM 1660 O O . ARG A 1 210 ? 26.955 3.684 6.791 1.00 82.06 210 ARG A O 1
ATOM 1667 N N . GLY A 1 211 ? 25.712 4.016 4.954 1.00 79.38 211 GLY A N 1
ATOM 1668 C CA . GLY A 1 211 ? 24.709 4.908 5.529 1.00 79.38 211 GLY A CA 1
ATOM 1669 C C . GLY A 1 211 ? 23.304 4.302 5.548 1.00 79.38 211 GLY A C 1
ATOM 1670 O O . GLY A 1 211 ? 23.120 3.086 5.591 1.00 79.38 211 GLY A O 1
ATOM 1671 N N . ALA A 1 212 ? 22.284 5.165 5.554 1.00 81.25 212 ALA A N 1
ATOM 1672 C CA . ALA A 1 212 ? 20.879 4.756 5.509 1.00 81.25 212 ALA A CA 1
ATOM 1673 C C . ALA A 1 212 ? 20.513 4.116 4.158 1.00 81.25 212 ALA A C 1
ATOM 1675 O O . ALA A 1 212 ? 21.240 4.261 3.183 1.00 81.25 212 ALA A O 1
ATOM 1676 N N . ILE A 1 213 ? 19.357 3.448 4.075 1.00 82.06 213 ILE A N 1
ATOM 1677 C CA . ILE A 1 213 ? 18.831 3.006 2.773 1.00 82.06 213 ILE A CA 1
ATOM 1678 C C . ILE A 1 213 ? 18.715 4.198 1.812 1.00 82.06 213 ILE A C 1
ATOM 1680 O O . ILE A 1 213 ? 18.337 5.295 2.235 1.00 82.06 213 ILE A O 1
ATOM 1684 N N . THR A 1 214 ? 18.991 3.986 0.526 1.00 79.06 214 THR A N 1
ATOM 1685 C CA . THR A 1 214 ? 19.000 5.057 -0.487 1.00 79.06 214 THR A CA 1
ATOM 1686 C C . THR A 1 214 ? 17.635 5.723 -0.671 1.00 79.06 214 THR A C 1
ATOM 1688 O O . THR A 1 214 ? 17.565 6.873 -1.095 1.00 79.06 214 THR A O 1
ATOM 1691 N N . LYS A 1 215 ? 16.538 5.013 -0.359 1.00 79.38 215 LYS A N 1
ATOM 1692 C CA . LYS A 1 215 ? 15.142 5.446 -0.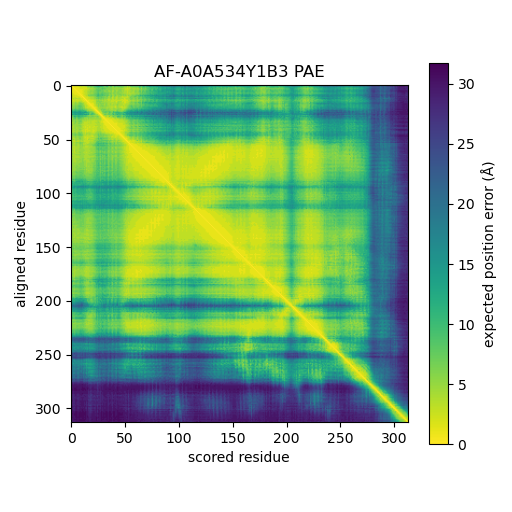582 1.00 79.38 215 LYS A CA 1
ATOM 1693 C C . LYS A 1 215 ? 14.830 5.799 -2.044 1.00 79.38 215 LYS A C 1
ATOM 1695 O O . LYS A 1 215 ? 13.811 6.437 -2.310 1.00 79.38 215 LYS A O 1
ATOM 1700 N N . THR A 1 216 ? 15.667 5.354 -2.975 1.00 73.19 216 THR A N 1
ATOM 1701 C CA . THR A 1 216 ? 15.478 5.524 -4.417 1.00 73.19 216 THR A CA 1
ATOM 1702 C C . THR A 1 216 ? 14.299 4.688 -4.917 1.00 73.19 216 THR A C 1
ATOM 1704 O O . THR A 1 216 ? 13.945 3.670 -4.327 1.00 73.19 216 THR A O 1
ATOM 1707 N N . GLY A 1 217 ? 13.643 5.126 -5.990 1.00 76.31 217 GLY A N 1
ATOM 1708 C CA . GLY A 1 217 ? 12.537 4.376 -6.585 1.00 76.31 217 GLY A CA 1
ATOM 1709 C C . GLY A 1 217 ? 11.279 4.293 -5.709 1.00 76.31 217 GLY A C 1
ATOM 1710 O O . GLY A 1 217 ? 10.998 5.159 -4.874 1.00 76.31 217 GLY A O 1
ATOM 1711 N N . ASN A 1 218 ? 10.491 3.242 -5.923 1.00 82.06 218 ASN A N 1
ATOM 1712 C CA . ASN A 1 218 ? 9.105 3.166 -5.470 1.00 82.06 218 ASN A CA 1
ATOM 1713 C C . ASN A 1 218 ? 8.961 3.013 -3.942 1.00 82.06 218 ASN A C 1
ATOM 1715 O O . ASN A 1 218 ? 9.344 2.002 -3.349 1.00 82.06 218 ASN A O 1
ATOM 1719 N N . ALA A 1 219 ? 8.353 4.018 -3.303 1.00 84.06 219 ALA A N 1
ATOM 1720 C CA . ALA A 1 219 ? 8.146 4.048 -1.858 1.00 84.06 219 ALA A CA 1
ATOM 1721 C C . ALA A 1 219 ? 7.180 2.967 -1.344 1.00 84.06 219 ALA A C 1
ATOM 1723 O O . ALA A 1 219 ? 7.384 2.466 -0.236 1.00 84.06 219 ALA A O 1
ATOM 1724 N N . HIS A 1 220 ? 6.162 2.594 -2.127 1.00 83.62 220 HIS A N 1
ATOM 1725 C CA . HIS A 1 220 ? 5.188 1.567 -1.748 1.00 83.62 220 HIS A CA 1
ATOM 1726 C C . HIS A 1 220 ? 5.846 0.189 -1.734 1.00 83.62 220 HIS A C 1
ATOM 1728 O O . HIS A 1 220 ? 5.806 -0.510 -0.720 1.00 83.62 220 HIS A O 1
ATOM 1734 N N . LEU A 1 221 ? 6.553 -0.151 -2.816 1.00 85.75 221 LEU A N 1
ATOM 1735 C CA . LEU A 1 221 ? 7.317 -1.393 -2.906 1.00 85.75 221 LEU A CA 1
ATOM 1736 C C . 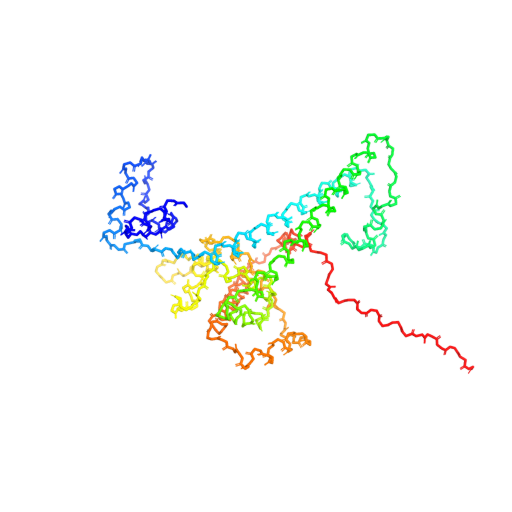LEU A 1 221 ? 8.322 -1.508 -1.753 1.00 85.75 221 LEU A C 1
ATOM 1738 O O . LEU A 1 221 ? 8.367 -2.520 -1.056 1.00 85.75 221 LEU A O 1
ATOM 1742 N N . ARG A 1 222 ? 9.091 -0.443 -1.502 1.00 88.44 222 ARG A N 1
ATOM 1743 C CA . ARG A 1 222 ? 10.063 -0.400 -0.406 1.00 88.44 222 ARG A CA 1
ATOM 1744 C C . ARG A 1 222 ? 9.423 -0.647 0.955 1.00 88.44 222 ARG A C 1
ATOM 1746 O O . ARG A 1 222 ? 9.971 -1.409 1.746 1.00 88.44 222 ARG A O 1
ATOM 1753 N N . ARG A 1 223 ? 8.278 -0.015 1.235 1.00 86.75 223 ARG A N 1
ATOM 1754 C CA . ARG A 1 223 ? 7.537 -0.201 2.491 1.00 86.75 223 ARG A CA 1
ATOM 1755 C C . ARG A 1 223 ? 7.167 -1.669 2.693 1.00 86.75 223 ARG A C 1
ATOM 1757 O O . ARG A 1 223 ? 7.430 -2.207 3.763 1.00 86.75 223 ARG A O 1
ATOM 1764 N N . ILE A 1 224 ? 6.627 -2.313 1.662 1.00 86.81 224 ILE A N 1
ATOM 1765 C CA . ILE A 1 224 ? 6.190 -3.713 1.724 1.00 86.81 224 ILE A CA 1
ATOM 1766 C C . ILE A 1 224 ? 7.372 -4.662 1.907 1.00 86.81 224 ILE A C 1
ATOM 1768 O O . ILE A 1 224 ? 7.304 -5.558 2.744 1.00 86.81 224 ILE A O 1
ATOM 1772 N N . LEU A 1 225 ? 8.478 -4.447 1.188 1.00 84.50 225 LEU A N 1
ATOM 1773 C CA . LEU A 1 225 ? 9.688 -5.260 1.347 1.00 84.50 225 LEU A CA 1
ATOM 1774 C C . LEU A 1 225 ? 10.285 -5.123 2.753 1.00 84.50 225 LEU A C 1
ATOM 1776 O O . LEU A 1 225 ? 10.676 -6.117 3.360 1.00 84.50 225 LEU A O 1
ATOM 1780 N N . VAL A 1 226 ? 10.309 -3.902 3.294 1.00 84.12 226 VAL A N 1
ATOM 1781 C CA . VAL A 1 226 ? 10.749 -3.635 4.668 1.00 84.12 226 VAL A CA 1
ATOM 1782 C C . VAL A 1 226 ? 9.837 -4.332 5.681 1.00 84.12 226 VAL A C 1
ATOM 1784 O O . VAL A 1 226 ? 10.336 -4.976 6.600 1.00 84.12 226 VAL A O 1
ATOM 1787 N N . GLU A 1 227 ? 8.515 -4.235 5.522 1.00 84.50 227 GLU A N 1
ATOM 1788 C CA . GLU A 1 227 ? 7.534 -4.912 6.383 1.00 84.50 227 GLU A CA 1
ATOM 1789 C C . GLU A 1 227 ? 7.681 -6.441 6.326 1.00 84.50 227 GLU A C 1
ATOM 1791 O O . GLU A 1 227 ? 7.701 -7.088 7.374 1.00 84.50 227 GLU A O 1
ATOM 1796 N N . ALA A 1 228 ? 7.863 -7.015 5.135 1.00 82.50 228 ALA A N 1
ATOM 1797 C CA . ALA A 1 228 ? 8.073 -8.450 4.960 1.00 82.50 228 ALA A CA 1
ATOM 1798 C C . ALA A 1 228 ? 9.378 -8.928 5.620 1.00 82.50 228 ALA A C 1
ATOM 1800 O O . ALA A 1 228 ? 9.389 -9.961 6.293 1.00 82.50 228 ALA A O 1
ATOM 1801 N N . ALA A 1 229 ? 10.463 -8.156 5.501 1.00 81.12 229 ALA A N 1
ATOM 1802 C CA . ALA A 1 229 ? 11.757 -8.487 6.097 1.00 81.12 229 ALA A CA 1
ATOM 1803 C C . ALA A 1 229 ? 11.712 -8.561 7.634 1.00 81.12 229 ALA A C 1
ATOM 1805 O O . ALA A 1 229 ? 12.390 -9.397 8.231 1.00 81.12 229 ALA A O 1
ATOM 1806 N N . TRP A 1 230 ? 10.855 -7.774 8.301 1.00 80.19 230 TRP A N 1
ATOM 1807 C CA . TRP A 1 230 ? 10.677 -7.867 9.759 1.00 80.19 230 TRP A CA 1
ATOM 1808 C C . TRP A 1 230 ? 10.234 -9.250 10.231 1.00 80.19 230 TRP A C 1
ATOM 1810 O O . TRP A 1 230 ? 10.531 -9.624 11.370 1.00 80.19 230 TRP A O 1
ATOM 1820 N N . ALA A 1 231 ? 9.533 -10.008 9.383 1.00 76.00 231 ALA A N 1
ATOM 1821 C CA . ALA A 1 231 ? 9.138 -11.364 9.719 1.00 76.00 231 ALA A CA 1
ATOM 1822 C C . ALA A 1 231 ? 10.362 -12.267 9.906 1.00 76.00 231 ALA A C 1
ATOM 1824 O O . ALA A 1 231 ? 10.320 -13.149 10.757 1.00 76.00 231 ALA A O 1
ATOM 1825 N N . TYR A 1 232 ? 11.453 -12.029 9.176 1.00 74.00 232 TYR A N 1
ATOM 1826 C CA . TYR A 1 232 ? 12.637 -12.880 9.211 1.00 74.00 232 TYR A CA 1
ATOM 1827 C C . TYR A 1 232 ? 13.505 -12.698 10.461 1.00 74.00 232 TYR A C 1
ATOM 1829 O O . TYR A 1 232 ? 14.066 -13.679 10.934 1.00 74.00 232 TYR A O 1
ATOM 1837 N N . ARG A 1 233 ? 13.457 -11.524 11.109 1.00 69.38 233 ARG A N 1
ATOM 1838 C CA . ARG A 1 233 ? 14.188 -11.220 12.359 1.00 69.38 233 ARG A CA 1
ATOM 1839 C C . ARG A 1 233 ? 13.971 -12.238 13.490 1.00 69.38 233 ARG A C 1
ATOM 1841 O O . ARG A 1 233 ? 14.779 -12.345 14.409 1.00 69.38 233 ARG A O 1
ATOM 1848 N N . HIS A 1 234 ? 12.831 -12.919 13.503 1.00 69.62 234 HIS A N 1
ATOM 1849 C CA . HIS A 1 234 ? 12.519 -13.932 14.507 1.00 69.62 234 HIS A CA 1
ATOM 1850 C C . HIS A 1 234 ? 12.959 -15.311 14.017 1.00 69.62 234 HIS A C 1
ATOM 1852 O O . HIS A 1 234 ? 12.874 -15.572 12.822 1.00 69.62 234 HIS A O 1
ATOM 1858 N N . ARG A 1 235 ? 13.333 -16.236 14.915 1.00 66.00 235 ARG A N 1
ATOM 1859 C CA . ARG A 1 235 ? 13.644 -17.630 14.533 1.00 66.00 235 ARG A CA 1
ATOM 1860 C C . ARG A 1 235 ? 12.583 -18.183 13.563 1.00 66.00 235 ARG A C 1
ATOM 1862 O O . ARG A 1 235 ? 11.397 -17.873 13.742 1.00 66.00 235 ARG A O 1
ATOM 1869 N N . PRO A 1 236 ? 12.983 -18.928 12.517 1.00 63.06 236 PRO A N 1
ATOM 1870 C CA . PRO A 1 236 ? 12.053 -19.447 11.525 1.00 63.06 236 PRO A CA 1
ATOM 1871 C C . PRO A 1 236 ? 11.066 -20.404 12.195 1.00 63.06 236 PRO A C 1
ATOM 1873 O O . PRO A 1 236 ? 11.383 -21.551 12.486 1.00 63.06 236 PRO A O 1
ATOM 1876 N N . TYR A 1 237 ? 9.860 -19.906 12.461 1.00 64.56 237 TYR A N 1
ATOM 1877 C CA . TYR A 1 237 ? 8.732 -20.707 12.910 1.00 64.56 237 TYR A CA 1
ATOM 1878 C C . TYR A 1 237 ? 7.791 -20.911 11.728 1.00 64.56 237 TYR A C 1
ATOM 1880 O O . TYR A 1 237 ? 7.176 -19.965 11.228 1.00 64.56 237 TYR A O 1
ATOM 1888 N N . LEU A 1 238 ? 7.710 -22.154 11.261 1.00 65.19 238 LEU A N 1
ATOM 1889 C CA . LEU A 1 238 ? 6.810 -22.561 10.188 1.00 65.19 238 LEU A CA 1
ATOM 1890 C C . LEU A 1 238 ? 5.453 -22.930 10.790 1.00 65.19 238 LEU A C 1
ATOM 1892 O O . LEU A 1 238 ? 5.195 -24.099 11.090 1.00 65.19 238 LEU A O 1
ATOM 1896 N N . GLY A 1 239 ? 4.595 -21.921 10.963 1.00 68.00 239 GLY A N 1
ATOM 1897 C CA . GLY A 1 239 ? 3.188 -22.132 11.310 1.00 68.00 239 GLY A CA 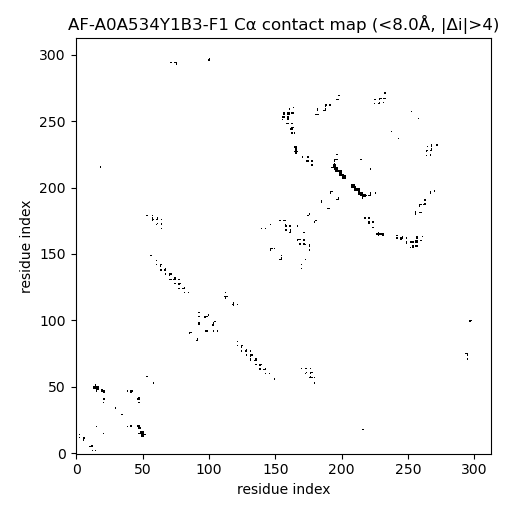1
ATOM 1898 C C . GLY A 1 239 ? 2.461 -22.965 10.245 1.00 68.00 239 GLY A C 1
ATOM 1899 O O . GLY A 1 239 ? 2.896 -23.018 9.091 1.00 68.00 239 GLY A O 1
ATOM 1900 N N . GLY A 1 240 ? 1.353 -23.612 10.624 1.00 72.00 240 GLY A N 1
ATOM 1901 C CA . GLY A 1 240 ? 0.630 -24.559 9.760 1.00 72.00 240 GLY A CA 1
ATOM 1902 C C . GLY A 1 240 ? 0.252 -23.988 8.389 1.00 72.00 240 GLY A C 1
ATOM 1903 O O . GLY A 1 240 ? 0.448 -24.644 7.369 1.00 72.00 240 GLY A O 1
ATOM 1904 N N . GLU A 1 241 ? -0.187 -22.729 8.343 1.00 71.75 241 GLU A N 1
ATOM 1905 C CA . GLU A 1 241 ? -0.566 -22.067 7.094 1.00 71.75 241 GLU A CA 1
ATOM 1906 C C . GLU A 1 241 ? 0.634 -21.802 6.169 1.00 71.75 241 GLU A C 1
ATOM 1908 O O . GLU A 1 241 ? 0.575 -22.110 4.980 1.00 71.75 241 GLU A O 1
ATOM 1913 N N . LEU A 1 242 ? 1.755 -21.302 6.705 1.00 73.19 242 LEU A N 1
ATOM 1914 C CA . LEU A 1 242 ? 2.978 -21.091 5.921 1.00 73.19 242 LEU A CA 1
ATOM 1915 C C . LEU A 1 242 ? 3.545 -22.424 5.420 1.00 73.19 242 LEU A C 1
ATOM 1917 O O . LEU A 1 242 ? 4.003 -22.506 4.285 1.00 73.19 242 LEU A O 1
ATOM 1921 N N . ARG A 1 243 ? 3.461 -23.483 6.234 1.00 72.50 243 ARG A N 1
ATOM 1922 C CA . ARG A 1 243 ? 3.855 -24.838 5.835 1.00 72.50 243 ARG A CA 1
ATOM 1923 C C . ARG A 1 243 ? 2.985 -25.360 4.689 1.00 72.50 243 ARG A C 1
ATOM 1925 O O . ARG A 1 243 ? 3.527 -25.922 3.743 1.00 72.50 243 ARG A O 1
ATOM 1932 N N . ARG A 1 244 ? 1.665 -25.136 4.733 1.00 71.81 244 ARG A N 1
ATOM 1933 C CA . ARG A 1 244 ? 0.742 -25.487 3.638 1.00 71.81 244 ARG A CA 1
ATOM 1934 C C . ARG A 1 244 ? 1.079 -24.721 2.360 1.00 71.81 244 ARG A C 1
ATOM 1936 O O . ARG A 1 244 ? 1.223 -25.333 1.309 1.00 71.81 244 ARG A O 1
ATOM 1943 N N . ARG A 1 245 ? 1.296 -23.404 2.462 1.00 73.62 245 ARG A N 1
ATOM 1944 C CA . ARG A 1 245 ? 1.722 -22.565 1.327 1.00 73.62 245 ARG A CA 1
ATOM 1945 C C . ARG A 1 245 ? 3.047 -23.042 0.737 1.00 73.62 245 ARG A C 1
ATOM 1947 O O . ARG A 1 245 ? 3.169 -23.109 -0.475 1.00 73.62 245 ARG A O 1
ATOM 1954 N N . GLN A 1 246 ? 4.022 -23.409 1.570 1.00 72.31 246 GLN A N 1
ATOM 1955 C CA . GLN A 1 246 ? 5.318 -23.909 1.104 1.00 72.31 246 GLN A CA 1
ATOM 1956 C C . GLN A 1 246 ? 5.240 -25.286 0.443 1.00 72.31 246 GLN A C 1
ATOM 1958 O O . GLN A 1 246 ? 5.978 -25.498 -0.510 1.00 72.31 246 GLN A O 1
ATOM 1963 N N . LYS A 1 247 ? 4.359 -26.187 0.902 1.00 67.25 247 LYS A N 1
ATOM 1964 C CA . LYS A 1 247 ? 4.112 -27.481 0.242 1.00 67.25 247 LYS A CA 1
ATOM 1965 C C . LYS A 1 247 ? 3.465 -27.299 -1.133 1.00 67.25 247 LYS A C 1
ATOM 1967 O O . LYS A 1 247 ? 3.979 -27.808 -2.120 1.00 67.25 247 LYS A O 1
ATOM 1972 N N . ASN A 1 248 ? 2.410 -26.490 -1.214 1.00 63.28 248 ASN A N 1
ATOM 1973 C CA . ASN A 1 248 ? 1.743 -26.199 -2.487 1.00 63.28 248 ASN A CA 1
ATOM 1974 C C . ASN A 1 248 ? 2.682 -25.442 -3.447 1.00 63.28 248 ASN A C 1
ATOM 1976 O O . ASN A 1 248 ? 2.665 -25.646 -4.656 1.00 63.28 248 ASN A O 1
ATOM 1980 N N . ALA A 1 249 ? 3.554 -24.592 -2.898 1.00 58.88 249 ALA A N 1
ATOM 1981 C CA . ALA A 1 249 ? 4.555 -23.874 -3.668 1.00 58.88 249 ALA A CA 1
ATOM 1982 C C . ALA A 1 249 ? 5.812 -24.694 -3.974 1.00 58.88 249 ALA A C 1
ATOM 1984 O O . ALA A 1 249 ? 6.566 -24.254 -4.822 1.00 58.88 249 ALA A O 1
ATOM 1985 N N . SER A 1 250 ? 6.114 -25.830 -3.330 1.00 50.41 250 SER A N 1
ATOM 1986 C CA . SER A 1 250 ? 7.290 -26.634 -3.717 1.00 50.41 250 SER A CA 1
ATOM 1987 C C . SER A 1 250 ? 7.104 -27.312 -5.072 1.00 50.41 250 SER A C 1
ATOM 1989 O O . SER A 1 250 ? 8.086 -27.478 -5.787 1.00 50.41 250 SER A O 1
ATOM 1991 N N . GLU A 1 251 ? 5.861 -27.599 -5.458 1.00 48.59 251 GLU A N 1
ATOM 1992 C CA . GLU A 1 251 ? 5.503 -28.057 -6.808 1.00 48.59 251 GLU A CA 1
ATOM 1993 C C . GLU A 1 251 ? 5.495 -26.894 -7.814 1.00 48.59 251 GLU A C 1
ATOM 1995 O O . GLU A 1 251 ? 5.949 -27.038 -8.944 1.00 48.59 251 GLU A O 1
ATOM 2000 N N . LYS A 1 252 ? 5.061 -25.703 -7.376 1.00 48.22 252 LYS A N 1
ATOM 2001 C CA . LYS A 1 252 ? 4.941 -24.485 -8.195 1.00 48.22 252 LYS A CA 1
ATOM 2002 C C . LYS A 1 252 ? 5.992 -23.411 -7.887 1.00 48.22 252 LYS A C 1
ATOM 2004 O O . LYS A 1 252 ? 5.703 -22.222 -8.023 1.00 48.22 252 LYS A O 1
ATOM 2009 N N . ARG A 1 253 ? 7.196 -23.762 -7.413 1.00 52.59 253 ARG A N 1
ATOM 2010 C CA . ARG A 1 253 ? 8.189 -22.772 -6.940 1.00 52.59 253 ARG A CA 1
ATOM 2011 C C . ARG A 1 253 ? 8.756 -22.055 -8.156 1.00 52.59 253 ARG A C 1
ATOM 2013 O O . ARG A 1 253 ? 9.810 -22.406 -8.679 1.00 52.59 253 ARG A O 1
ATOM 2020 N N . GLY A 1 254 ? 8.008 -21.074 -8.646 1.00 55.38 254 GLY A N 1
ATOM 2021 C CA . GLY A 1 254 ? 8.345 -20.334 -9.841 1.00 55.38 254 GLY A CA 1
ATOM 2022 C C . GLY A 1 254 ? 9.730 -19.725 -9.678 1.00 55.38 254 GLY A C 1
ATOM 2023 O O . GLY A 1 254 ? 10.094 -19.248 -8.595 1.00 55.38 254 GLY A O 1
ATOM 2024 N N . ARG A 1 255 ? 10.499 -19.713 -10.772 1.00 58.69 255 ARG A N 1
ATOM 2025 C CA . ARG A 1 255 ? 11.822 -19.064 -10.864 1.00 58.69 255 ARG A CA 1
ATOM 2026 C C . ARG A 1 255 ? 11.811 -17.639 -10.279 1.00 58.69 255 ARG A C 1
ATOM 2028 O O . ARG A 1 255 ? 12.820 -17.169 -9.767 1.00 58.69 255 ARG A O 1
ATOM 2035 N N . GLU A 1 256 ? 10.654 -16.987 -10.314 1.00 59.28 256 GLU A N 1
ATOM 2036 C CA . GLU A 1 256 ? 10.339 -15.665 -9.769 1.00 59.28 256 GLU A CA 1
ATOM 2037 C C . GLU A 1 256 ? 10.441 -15.578 -8.230 1.00 59.28 256 GLU A C 1
ATOM 2039 O O . GLU A 1 256 ? 11.153 -14.721 -7.700 1.00 59.28 256 GLU A O 1
ATOM 2044 N N . ALA A 1 257 ? 9.824 -16.503 -7.485 1.00 59.34 257 ALA A N 1
ATOM 2045 C CA . ALA A 1 257 ? 9.878 -16.520 -6.018 1.00 59.34 257 ALA A CA 1
ATOM 2046 C C . ALA A 1 257 ? 11.302 -16.776 -5.497 1.00 59.34 257 ALA A C 1
ATOM 2048 O O . ALA A 1 257 ? 11.743 -16.171 -4.514 1.00 59.34 257 ALA A O 1
ATOM 2049 N N . ALA A 1 258 ? 12.054 -17.626 -6.204 1.00 60.47 258 ALA A N 1
ATOM 2050 C CA . ALA A 1 258 ? 13.461 -17.891 -5.920 1.00 60.47 258 ALA A CA 1
ATOM 2051 C C . ALA A 1 258 ? 14.353 -16.650 -6.115 1.00 60.47 258 ALA A C 1
ATOM 2053 O O . ALA A 1 258 ? 15.364 -16.526 -5.426 1.00 60.47 258 ALA A O 1
ATOM 2054 N N . ARG A 1 259 ? 13.975 -15.707 -6.993 1.00 63.97 259 ARG A N 1
ATOM 2055 C CA . ARG A 1 259 ? 14.698 -14.437 -7.192 1.00 63.97 259 ARG A CA 1
ATOM 2056 C C . ARG A 1 259 ? 14.382 -13.389 -6.129 1.00 63.97 259 ARG A C 1
ATOM 2058 O O . ARG A 1 259 ? 15.271 -12.612 -5.784 1.00 63.97 259 ARG A O 1
ATOM 2065 N N . LEU A 1 260 ? 13.163 -13.373 -5.583 1.00 61.16 260 LEU A N 1
ATOM 2066 C CA . LEU A 1 260 ? 12.778 -12.409 -4.544 1.00 61.16 260 LEU A CA 1
ATOM 2067 C C . LEU A 1 260 ? 13.204 -12.848 -3.132 1.00 61.16 260 LEU A C 1
ATOM 2069 O O . LEU A 1 260 ? 13.427 -12.003 -2.264 1.00 61.16 260 LEU A O 1
ATOM 2073 N N . ALA A 1 261 ? 13.395 -14.151 -2.900 1.00 60.31 261 ALA A N 1
ATOM 2074 C CA . ALA A 1 261 ? 13.853 -14.673 -1.611 1.00 60.31 261 ALA A CA 1
ATOM 2075 C C . ALA A 1 261 ? 15.232 -14.127 -1.161 1.00 60.31 261 ALA A C 1
ATOM 2077 O O . ALA A 1 261 ? 15.368 -13.773 0.013 1.00 60.31 261 ALA A O 1
ATOM 2078 N N . PRO A 1 262 ? 16.261 -14.008 -2.028 1.00 59.72 262 PRO A N 1
ATOM 2079 C CA . PRO A 1 262 ? 17.502 -13.305 -1.700 1.00 59.72 262 PRO A CA 1
ATOM 2080 C C . PRO A 1 262 ? 17.308 -11.812 -1.436 1.00 59.72 262 PRO A C 1
ATOM 2082 O O . PRO A 1 262 ? 18.046 -11.252 -0.642 1.00 59.72 262 PRO A O 1
ATOM 2085 N N . CYS A 1 263 ? 16.322 -11.154 -2.054 1.00 58.41 263 CYS A N 1
ATOM 2086 C CA . CYS A 1 263 ? 16.033 -9.747 -1.770 1.00 58.41 263 CYS A CA 1
ATOM 2087 C C . CYS A 1 263 ? 15.421 -9.574 -0.378 1.00 58.41 263 CYS A C 1
ATOM 2089 O O . CYS A 1 263 ? 15.839 -8.690 0.358 1.00 58.41 263 CYS A O 1
ATOM 2091 N N . ALA A 1 264 ? 14.488 -10.445 0.019 1.00 56.16 264 ALA A N 1
ATOM 2092 C CA . ALA A 1 264 ? 13.940 -10.446 1.376 1.00 56.16 264 ALA A CA 1
ATOM 2093 C C . ALA A 1 264 ? 15.031 -10.706 2.436 1.00 56.16 264 ALA A C 1
ATOM 2095 O O . ALA A 1 264 ? 15.074 -10.006 3.446 1.00 56.16 264 ALA A O 1
ATOM 2096 N N . ARG A 1 265 ? 15.951 -11.646 2.163 1.00 58.28 265 ARG A N 1
ATOM 2097 C CA . ARG A 1 265 ? 17.123 -11.928 3.013 1.00 58.28 265 ARG A CA 1
ATOM 2098 C C . ARG A 1 265 ? 18.154 -10.797 3.020 1.00 58.28 265 ARG A C 1
ATOM 2100 O O . ARG A 1 265 ? 18.617 -10.421 4.081 1.00 58.28 265 ARG A O 1
ATOM 2107 N N . GLY A 1 266 ? 18.452 -10.184 1.876 1.00 58.09 266 GLY A N 1
ATOM 2108 C CA . GLY A 1 266 ? 19.381 -9.052 1.793 1.00 58.09 266 GLY A CA 1
ATOM 2109 C C . GLY A 1 266 ? 18.864 -7.802 2.514 1.00 58.09 266 GLY A C 1
ATOM 2110 O O . GLY A 1 266 ? 19.638 -7.065 3.120 1.00 58.09 266 GLY A O 1
ATOM 2111 N N . VAL A 1 267 ? 17.544 -7.579 2.514 1.00 57.72 267 VAL A N 1
ATOM 2112 C CA . VAL A 1 267 ? 16.909 -6.535 3.334 1.00 57.72 267 VAL A CA 1
ATOM 2113 C C . VAL A 1 267 ? 17.020 -6.864 4.826 1.00 57.72 267 VAL A C 1
ATOM 2115 O O . VAL A 1 267 ? 17.285 -5.966 5.623 1.00 57.72 267 VAL A O 1
ATOM 2118 N N . GLU A 1 268 ? 16.848 -8.128 5.217 1.00 54.75 268 GLU A N 1
ATOM 2119 C CA . GLU A 1 268 ? 17.074 -8.580 6.593 1.00 54.75 268 GLU A CA 1
ATOM 2120 C C . GLU A 1 268 ? 18.536 -8.395 7.025 1.00 54.75 268 GLU A C 1
ATOM 2122 O O . GLU A 1 268 ? 18.772 -7.771 8.056 1.00 54.75 268 GLU A O 1
ATOM 2127 N N . GLU A 1 269 ? 19.505 -8.866 6.237 1.00 58.38 269 GLU A N 1
ATOM 2128 C CA . GLU A 1 269 ? 20.945 -8.711 6.485 1.00 58.38 269 GLU A CA 1
ATOM 2129 C C . GLU A 1 269 ? 21.308 -7.237 6.671 1.00 58.38 269 GLU A C 1
ATOM 2131 O O . GLU A 1 269 ? 21.907 -6.867 7.678 1.00 58.38 269 GLU A O 1
ATOM 2136 N N . HIS A 1 270 ? 20.831 -6.361 5.786 1.00 57.53 270 HIS A N 1
ATOM 2137 C CA . HIS A 1 270 ? 21.007 -4.919 5.927 1.00 57.53 270 HIS A CA 1
ATOM 2138 C C . HIS A 1 270 ? 20.358 -4.371 7.214 1.00 57.53 270 HIS A C 1
ATOM 2140 O O . HIS A 1 270 ? 20.908 -3.479 7.869 1.00 57.53 270 HIS A O 1
ATOM 2146 N N . MET A 1 271 ? 19.167 -4.839 7.599 1.00 53.12 271 MET A N 1
ATOM 2147 C CA . MET A 1 271 ? 18.526 -4.407 8.848 1.00 53.12 271 MET A CA 1
ATOM 2148 C C . MET A 1 271 ? 19.268 -4.907 10.093 1.00 53.12 271 MET A C 1
ATOM 2150 O O . MET A 1 271 ? 19.329 -4.182 11.091 1.00 53.12 271 MET A O 1
ATOM 2154 N N . LEU A 1 272 ? 19.834 -6.114 10.040 1.00 52.50 272 LEU A N 1
ATOM 2155 C CA . LEU A 1 272 ? 20.641 -6.709 11.102 1.00 52.50 272 LEU A CA 1
ATOM 2156 C C . LEU A 1 272 ? 21.988 -5.984 11.234 1.00 52.50 272 LEU A C 1
ATOM 2158 O O . LEU A 1 272 ? 22.325 -5.562 12.343 1.00 52.50 272 LEU A O 1
ATOM 2162 N N . GLU A 1 273 ? 22.683 -5.716 10.125 1.00 52.94 273 GLU A N 1
ATOM 2163 C CA . GLU A 1 273 ? 23.914 -4.912 10.079 1.00 52.94 273 GLU A CA 1
ATOM 2164 C C . GLU A 1 273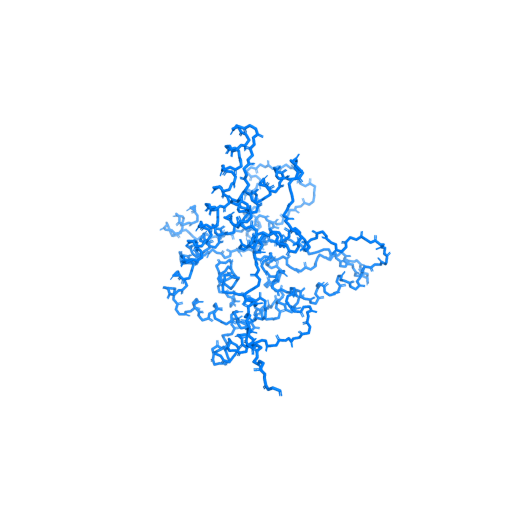 ? 23.696 -3.521 10.701 1.00 52.94 273 GLU A C 1
ATOM 2166 O O . GLU A 1 273 ? 24.455 -3.098 11.575 1.00 52.94 273 GLU A O 1
ATOM 2171 N N . GLN A 1 274 ? 22.597 -2.834 10.363 1.00 44.84 274 GLN A N 1
ATOM 2172 C CA . GLN A 1 274 ? 22.268 -1.531 10.960 1.00 44.84 274 GLN A CA 1
ATOM 2173 C C . GLN A 1 274 ? 21.864 -1.592 12.438 1.00 44.84 274 GLN A C 1
ATOM 2175 O O . GLN A 1 274 ? 21.953 -0.587 13.150 1.00 44.84 274 GLN A O 1
ATOM 2180 N N . SER A 1 275 ? 21.391 -2.743 12.916 1.00 41.16 275 SER A N 1
ATOM 2181 C CA . SER A 1 275 ? 21.111 -2.948 14.338 1.00 41.16 275 SER A CA 1
ATOM 2182 C C . SER A 1 275 ? 22.387 -3.190 15.150 1.00 41.16 275 SER A C 1
ATOM 2184 O O . SER A 1 275 ? 22.434 -2.787 16.313 1.00 41.16 275 SER A O 1
ATOM 2186 N N . SER A 1 276 ? 23.415 -3.766 14.514 1.00 38.03 276 SER A N 1
ATOM 2187 C CA . SER A 1 276 ? 24.729 -4.056 15.096 1.00 38.03 276 SER A CA 1
ATOM 2188 C C . SER A 1 276 ? 25.682 -2.854 15.076 1.00 38.03 276 SER A C 1
ATOM 2190 O O . SER A 1 276 ? 26.552 -2.756 15.932 1.00 38.03 276 SER A O 1
ATOM 2192 N N . GLN A 1 277 ? 25.515 -1.916 14.137 1.00 41.22 277 GLN A N 1
ATOM 2193 C CA . GLN A 1 277 ? 26.376 -0.730 13.983 1.00 41.22 277 GLN A CA 1
ATOM 2194 C C . GLN A 1 277 ? 25.966 0.485 14.840 1.00 41.22 277 GLN A C 1
ATOM 2196 O O . GLN A 1 277 ? 26.553 1.556 14.697 1.00 41.22 277 GLN A O 1
ATOM 2201 N N . ARG A 1 278 ? 24.962 0.378 15.724 1.00 33.19 278 ARG A N 1
ATOM 2202 C CA . ARG A 1 278 ? 24.611 1.484 16.637 1.00 33.19 278 ARG A CA 1
ATOM 2203 C C . ARG A 1 278 ? 25.542 1.479 17.857 1.00 33.19 278 ARG A C 1
ATOM 2205 O O . ARG A 1 278 ? 25.406 0.565 18.672 1.00 33.19 278 ARG A O 1
ATOM 2212 N N . PRO A 1 279 ? 26.405 2.495 18.054 1.00 31.86 279 PRO A N 1
ATOM 2213 C CA . PRO A 1 279 ? 27.109 2.657 19.317 1.00 31.86 279 PRO A CA 1
ATOM 2214 C C . PRO A 1 279 ? 26.091 3.018 20.409 1.00 31.86 279 PRO A C 1
ATOM 2216 O O . PRO A 1 279 ? 25.069 3.658 20.138 1.00 31.86 279 PRO A O 1
ATOM 2219 N N . GLY A 1 280 ? 26.336 2.547 21.631 1.00 38.50 280 GLY A N 1
ATOM 2220 C CA . GLY A 1 280 ? 25.426 2.671 22.768 1.00 38.50 280 GLY A CA 1
ATOM 2221 C C . GLY A 1 280 ? 24.951 4.104 23.046 1.00 38.50 280 GLY A C 1
ATOM 2222 O O . GLY A 1 280 ? 25.720 5.056 23.021 1.00 38.50 280 GLY A O 1
ATOM 2223 N N . GLY A 1 281 ? 23.657 4.230 23.348 1.00 27.23 281 GLY A N 1
ATOM 2224 C CA . GLY A 1 281 ? 23.014 5.440 23.861 1.00 27.23 281 GLY A CA 1
ATOM 2225 C C . GLY A 1 281 ? 21.531 5.166 24.163 1.00 27.23 281 GLY A C 1
ATOM 2226 O O . GLY A 1 281 ? 20.864 4.490 23.366 1.00 27.23 281 GLY A O 1
ATOM 2227 N N . PRO A 1 282 ? 20.978 5.601 25.313 1.00 35.47 282 PRO A N 1
ATOM 2228 C CA . PRO A 1 282 ? 19.666 5.152 25.756 1.00 35.47 282 PRO A CA 1
ATOM 2229 C C . PRO A 1 282 ? 18.535 5.826 24.961 1.00 35.47 282 PRO A C 1
ATOM 2231 O O . PRO A 1 282 ? 18.544 7.022 24.700 1.00 35.47 282 PRO A O 1
ATOM 2234 N N . ARG A 1 283 ? 17.499 5.030 24.660 1.00 36.94 283 ARG A N 1
ATOM 2235 C CA . ARG A 1 283 ? 16.142 5.427 24.219 1.00 36.94 283 ARG A CA 1
ATOM 2236 C C . ARG A 1 283 ? 15.991 6.051 22.817 1.00 36.94 283 ARG A C 1
ATOM 2238 O O . ARG A 1 283 ? 16.002 7.259 22.645 1.00 36.94 283 ARG A O 1
ATOM 2245 N N . LYS A 1 284 ? 15.594 5.203 21.851 1.00 29.23 284 LYS A N 1
ATOM 2246 C CA . LYS A 1 284 ? 14.494 5.437 20.869 1.00 29.23 284 LYS A CA 1
ATOM 2247 C C . LYS A 1 284 ? 14.189 4.163 20.044 1.00 29.23 284 LYS A C 1
ATOM 2249 O O . LYS A 1 284 ? 14.082 4.191 18.826 1.00 29.23 284 LYS A O 1
ATOM 2254 N N . LYS A 1 285 ? 14.017 2.999 20.695 1.00 31.78 285 LYS A N 1
ATOM 2255 C CA . LYS A 1 285 ? 13.543 1.756 20.027 1.00 31.78 285 LYS A CA 1
ATOM 2256 C C . LYS A 1 285 ? 12.009 1.695 19.832 1.00 31.78 285 LYS A C 1
ATOM 2258 O O . LYS A 1 285 ? 11.494 0.676 19.387 1.00 31.78 285 LYS A O 1
ATOM 2263 N N . ARG A 1 286 ? 11.252 2.764 20.136 1.00 31.28 286 ARG A N 1
ATOM 2264 C CA . ARG A 1 286 ? 9.767 2.742 20.159 1.00 31.28 286 ARG A CA 1
ATOM 2265 C C . ARG A 1 286 ? 9.044 3.533 19.058 1.00 31.28 286 ARG A C 1
ATOM 2267 O O . ARG A 1 286 ? 7.824 3.441 19.005 1.00 31.28 286 ARG A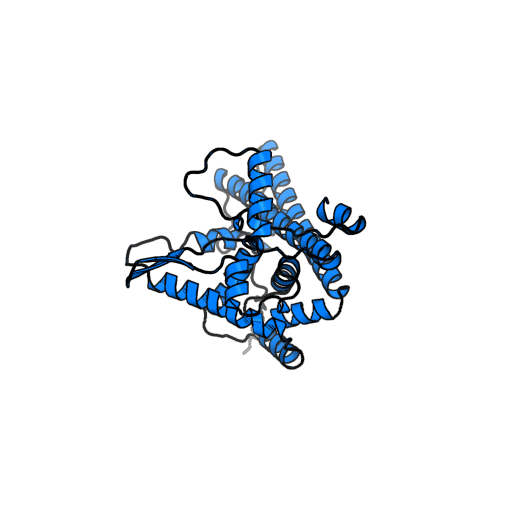 O 1
ATOM 2274 N N . THR A 1 287 ? 9.716 4.268 18.170 1.00 31.23 287 THR A N 1
ATOM 2275 C CA . THR A 1 287 ? 9.017 5.226 17.282 1.00 31.23 287 THR A CA 1
ATOM 2276 C C . THR A 1 287 ? 8.653 4.714 15.883 1.00 31.23 287 THR A C 1
ATOM 2278 O O . THR A 1 287 ? 7.543 4.996 15.448 1.00 31.23 287 THR A O 1
ATOM 2281 N N . LEU A 1 288 ? 9.464 3.896 15.195 1.00 32.09 288 LEU A N 1
ATOM 2282 C CA . LEU A 1 288 ? 9.055 3.396 13.862 1.00 32.09 288 LEU A CA 1
ATOM 2283 C C . LEU A 1 288 ? 8.026 2.256 13.933 1.00 32.09 288 LEU A C 1
ATOM 2285 O O . LEU A 1 288 ? 7.047 2.244 13.194 1.00 32.09 288 LEU A O 1
ATOM 2289 N N . GLY A 1 289 ? 8.205 1.320 14.867 1.00 28.06 289 GLY A N 1
ATOM 2290 C CA . GLY A 1 289 ? 7.324 0.156 14.994 1.00 28.06 289 GLY A CA 1
ATOM 2291 C C . GLY A 1 289 ? 5.963 0.446 15.634 1.00 28.06 289 GLY A C 1
ATOM 2292 O O . GLY A 1 289 ? 5.094 -0.419 15.578 1.00 28.06 289 GLY A O 1
ATOM 2293 N N . ARG A 1 290 ? 5.769 1.611 16.269 1.00 27.89 290 ARG A N 1
ATOM 2294 C CA . ARG A 1 290 ? 4.491 1.998 16.897 1.00 27.89 290 ARG A CA 1
ATOM 2295 C C . ARG A 1 290 ? 3.624 2.839 15.957 1.00 27.89 290 ARG A C 1
ATOM 2297 O O . ARG A 1 290 ? 2.414 2.669 15.978 1.00 27.89 290 ARG A O 1
ATOM 2304 N N . ALA A 1 291 ? 4.236 3.640 15.079 1.00 29.08 291 ALA A N 1
ATOM 2305 C CA . ALA A 1 291 ? 3.522 4.413 14.061 1.00 29.08 291 ALA A CA 1
ATOM 2306 C C . ALA A 1 291 ? 2.854 3.527 12.988 1.00 29.08 291 ALA A C 1
ATOM 2308 O O . ALA A 1 291 ? 1.789 3.873 12.495 1.00 29.08 291 ALA A O 1
ATOM 2309 N N . LEU A 1 292 ? 3.427 2.355 12.678 1.00 32.31 292 LEU A N 1
ATOM 2310 C CA . LEU A 1 292 ? 2.837 1.392 11.730 1.00 32.31 292 LEU A CA 1
ATOM 2311 C C . LEU A 1 292 ? 1.908 0.355 12.393 1.00 32.31 292 LEU A C 1
ATOM 2313 O O . LEU A 1 292 ? 1.049 -0.215 11.728 1.00 32.31 292 LEU A O 1
ATOM 2317 N N . ARG A 1 293 ? 2.016 0.140 13.715 1.00 32.25 293 ARG A N 1
ATOM 2318 C CA . ARG A 1 293 ? 1.130 -0.773 14.469 1.00 32.25 293 ARG A CA 1
ATOM 2319 C C . ARG A 1 293 ? -0.234 -0.184 14.821 1.00 32.25 293 ARG A C 1
ATOM 2321 O O . ARG A 1 293 ? -1.133 -0.939 15.159 1.00 32.25 293 ARG A O 1
ATOM 2328 N N . GLN A 1 294 ? -0.419 1.133 14.735 1.00 31.80 294 GLN A N 1
ATOM 2329 C CA . GLN A 1 294 ? -1.708 1.769 15.047 1.00 31.80 294 GLN A CA 1
ATOM 2330 C C . GLN A 1 294 ? -2.776 1.592 13.942 1.00 31.80 294 GLN A C 1
ATOM 2332 O O . GLN A 1 294 ? -3.922 1.991 14.136 1.00 31.80 294 GLN A O 1
ATOM 2337 N N . GLY A 1 295 ? -2.440 0.945 12.816 1.00 30.88 295 GLY A N 1
ATOM 2338 C CA . GLY A 1 295 ? -3.343 0.714 11.678 1.00 30.88 295 GLY A CA 1
ATOM 2339 C C . GLY A 1 295 ? -3.776 -0.738 11.427 1.00 30.88 295 GLY A C 1
ATOM 2340 O O . GLY A 1 295 ? -4.475 -0.983 10.443 1.00 30.88 295 GLY A O 1
ATOM 2341 N N . PHE A 1 296 ? -3.389 -1.704 12.264 1.00 31.72 296 PHE A N 1
ATOM 2342 C CA . PHE A 1 296 ? -3.767 -3.111 12.082 1.00 31.72 296 PHE A CA 1
ATOM 2343 C C . PHE A 1 296 ? -4.465 -3.644 13.335 1.00 31.72 296 PHE A C 1
ATOM 2345 O O . PHE A 1 296 ? -3.915 -3.576 14.433 1.00 31.72 296 PHE A O 1
ATOM 2352 N N . GLY A 1 297 ? -5.710 -4.098 13.144 1.00 29.52 297 GLY A N 1
ATOM 2353 C CA . GLY A 1 297 ? -6.470 -4.879 14.120 1.00 29.52 297 GLY A CA 1
ATOM 2354 C C . GLY A 1 297 ? -5.817 -6.244 14.382 1.00 29.52 297 GLY A C 1
ATOM 2355 O O . GLY A 1 297 ? -4.746 -6.522 13.834 1.00 29.52 297 GLY A O 1
ATOM 2356 N N . PRO A 1 298 ? -6.409 -7.059 15.268 1.00 26.72 298 PRO A N 1
ATOM 2357 C CA . PRO A 1 298 ? -5.740 -8.209 15.859 1.00 26.72 298 PRO A CA 1
ATOM 2358 C C . PRO A 1 298 ? -5.386 -9.301 14.837 1.00 26.72 298 PRO A C 1
ATOM 2360 O O . PRO A 1 298 ? -6.045 -9.485 13.819 1.00 26.72 298 PRO A O 1
ATOM 2363 N N . ASP A 1 299 ? -4.293 -9.997 15.149 1.00 31.02 299 ASP A N 1
ATOM 2364 C CA . ASP A 1 299 ? -3.828 -11.257 14.557 1.00 31.02 299 ASP A CA 1
ATOM 2365 C C . ASP A 1 299 ? -4.986 -12.283 14.550 1.00 31.02 299 ASP A C 1
ATOM 2367 O O . ASP A 1 299 ? -5.629 -12.425 15.590 1.00 31.02 299 ASP A O 1
ATOM 2371 N N . PRO A 1 300 ? -5.259 -13.025 13.457 1.00 30.08 300 PRO A N 1
ATOM 2372 C CA . PRO A 1 300 ? -6.316 -14.050 13.399 1.00 30.08 300 PRO A CA 1
ATOM 2373 C C . PRO A 1 300 ? -6.007 -15.311 14.236 1.00 30.08 300 PRO A C 1
ATOM 2375 O O . PRO A 1 300 ? -6.478 -16.410 13.947 1.00 30.08 300 PRO A O 1
ATOM 2378 N N . ARG A 1 301 ? -5.203 -15.176 15.291 1.00 32.97 301 ARG A N 1
ATOM 2379 C CA . ARG A 1 301 ? -4.880 -16.226 16.254 1.00 32.97 301 ARG A CA 1
ATOM 2380 C C . ARG A 1 301 ? -5.531 -15.907 17.590 1.00 32.97 301 ARG A C 1
ATOM 2382 O O . ARG A 1 301 ? -4.849 -15.545 18.540 1.00 32.97 301 ARG A O 1
ATOM 2389 N N . ASP A 1 302 ? -6.844 -16.076 17.634 1.00 29.20 302 ASP A N 1
ATOM 2390 C CA . ASP A 1 302 ? -7.568 -16.312 18.880 1.00 29.20 302 ASP A CA 1
ATOM 2391 C C . ASP A 1 302 ? -8.606 -17.410 18.612 1.00 29.20 302 ASP A C 1
ATOM 2393 O O . ASP A 1 302 ? -9.763 -17.163 18.286 1.00 29.20 302 ASP A O 1
ATOM 2397 N N . LYS A 1 303 ? -8.139 -18.665 18.631 1.00 28.62 303 LYS A N 1
ATOM 2398 C CA . LYS A 1 303 ? -9.022 -19.812 18.841 1.00 28.62 303 LYS A CA 1
ATOM 2399 C C . LYS A 1 303 ? -9.113 -19.990 20.351 1.00 28.62 303 LYS A C 1
ATOM 2401 O O . LYS A 1 303 ? -8.202 -20.553 20.951 1.00 28.62 303 LYS A O 1
ATOM 2406 N N . SER A 1 304 ? -10.181 -19.478 20.950 1.00 28.52 304 SER A N 1
ATOM 2407 C CA . SER A 1 304 ? -10.582 -19.852 22.301 1.00 28.52 304 SER A CA 1
ATOM 2408 C C . SER A 1 304 ? -11.142 -21.273 22.254 1.00 28.52 304 SER A C 1
ATOM 2410 O O . SER A 1 304 ? -12.300 -21.486 21.897 1.00 28.52 304 SER A O 1
ATOM 2412 N N . GLU A 1 305 ? -10.305 -22.250 22.577 1.00 27.66 305 GLU A N 1
ATOM 2413 C CA . GLU A 1 305 ? -10.746 -23.585 22.966 1.00 27.66 305 GLU A CA 1
ATOM 2414 C C . GLU A 1 305 ? -11.072 -23.504 24.465 1.00 27.66 305 GLU A C 1
ATOM 2416 O O . GLU A 1 305 ? -10.187 -23.515 25.319 1.00 27.66 305 GLU A O 1
ATOM 2421 N N . ALA A 1 306 ? -12.348 -23.272 24.777 1.00 29.91 306 ALA A N 1
ATOM 2422 C CA . ALA A 1 306 ? -12.868 -23.363 26.133 1.00 29.91 306 ALA A CA 1
ATOM 2423 C C . ALA A 1 306 ? -13.143 -24.843 26.431 1.00 29.91 306 ALA A C 1
ATOM 2425 O O . ALA A 1 306 ? -14.053 -25.433 25.851 1.00 29.91 306 ALA A O 1
ATOM 2426 N N . ALA A 1 307 ? -12.341 -25.448 27.308 1.00 30.27 307 ALA A N 1
ATOM 2427 C CA . ALA A 1 307 ? -12.669 -26.730 27.921 1.00 30.27 307 ALA A CA 1
ATOM 2428 C C . ALA A 1 307 ? -13.797 -26.518 28.950 1.00 30.27 307 ALA A C 1
ATOM 2430 O O . ALA A 1 307 ? -13.712 -25.558 29.723 1.00 30.27 307 ALA A O 1
ATOM 2431 N N . PRO A 1 308 ? -14.842 -27.364 28.993 1.00 35.84 308 PRO A N 1
ATOM 2432 C CA . PRO A 1 308 ? -15.815 -27.303 30.066 1.00 35.84 308 PRO A CA 1
ATOM 2433 C C . PRO A 1 308 ? -15.243 -27.982 31.314 1.00 35.84 308 PRO A C 1
ATOM 2435 O O . PRO A 1 308 ? -14.801 -29.131 31.280 1.00 35.84 308 PRO A O 1
ATOM 2438 N N . ASP A 1 309 ? -15.271 -27.228 32.406 1.00 35.50 309 ASP A N 1
ATOM 2439 C CA . ASP A 1 309 ? -15.118 -27.696 33.777 1.00 35.50 309 ASP A CA 1
ATOM 2440 C C . ASP A 1 309 ? -16.251 -28.690 34.085 1.00 35.50 309 ASP A C 1
ATOM 2442 O O . ASP A 1 309 ? -17.431 -28.333 34.120 1.00 35.50 309 ASP A O 1
ATOM 2446 N N . GLY A 1 310 ? -15.886 -29.966 34.192 1.00 30.09 310 GLY A N 1
ATOM 2447 C CA . GLY A 1 310 ? -16.773 -31.080 34.495 1.00 30.09 310 GLY A CA 1
ATOM 2448 C C . GLY A 1 310 ? -16.528 -31.544 35.918 1.00 30.09 310 GLY A C 1
ATOM 2449 O O . GLY A 1 310 ? -15.673 -32.386 36.173 1.00 30.09 310 GLY A O 1
ATOM 2450 N N . SER A 1 311 ? -17.292 -30.971 36.837 1.00 33.62 311 SER A N 1
ATOM 2451 C CA . SER A 1 311 ? -17.357 -31.361 38.238 1.00 33.62 311 SER A CA 1
ATOM 2452 C C . SER A 1 311 ? -17.913 -32.782 38.404 1.00 33.62 311 SER A C 1
ATOM 2454 O O . SER A 1 311 ? -18.898 -33.123 37.745 1.00 33.62 311 SER A O 1
ATOM 2456 N N . ARG A 1 312 ? -17.355 -33.509 39.389 1.00 32.88 312 ARG A N 1
ATOM 2457 C CA . ARG A 1 312 ? -17.958 -34.502 40.321 1.00 32.88 312 ARG A CA 1
ATOM 2458 C C . ARG A 1 312 ? -17.203 -35.842 40.364 1.00 32.88 312 ARG A C 1
ATOM 2460 O O . ARG A 1 312 ? -16.730 -36.285 39.321 1.00 32.88 312 ARG A O 1
ATOM 2467 N N . PRO A 1 313 ? -17.313 -36.596 41.472 1.00 43.00 313 PRO A N 1
ATOM 2468 C CA . PRO A 1 313 ? -17.450 -36.214 42.881 1.00 43.00 313 PRO A CA 1
ATOM 2469 C C . PRO A 1 313 ? -16.155 -36.443 43.676 1.00 43.00 313 PRO A C 1
ATOM 2471 O O . PRO A 1 313 ? -15.315 -37.269 43.257 1.00 43.00 313 PRO A O 1
#

Secondary structure (DSSP, 8-state):
-HHHHHHHTT-----B-GGGS---TT-----HHHHHHHHHHHHHTT---BPPPPPHHHHHHHHHHHHHHHHHHHHHHHHHHHHHHHHHTT--PPTT--TTSHHHHHHHHT---SSHHHHHHHHHHHHHHHHHHHHHHHHHHHHHHHHHHS-HHHHHHHHHHHTSTT--HHHHHHHHHHH--GGG-SSHHHHHHHHT-SEEE--BTTB--EEEE---S-HHHHHHHHHHHHHHTS-----HHHHHHHHHHHHS--HHHHHHHHHHHHHHHHHHHHHHS----S--SSSHHHHTGGG----S-------------

Sequence (313 aa):
MLYWQLSELGVHCDVVAPTLVPVKSGDRIKTDRRDALKLARSYRSGDLTPVWVPDAEHEALRDLVRAREAAKKDQLRARHRLQKLLLRRGLRPPEGIKAWTERYLTWMKTLQLEPAALAATLLDYIAEVDHAHERIERLERAIDQAIEAAPEAIRSVIEGLQSLRGVARISAATIVAELGQLSRFGRAKQLMGYAGVVSSEHSSGERIRRGAITKTGNAHLRRILVEAAWAYRHRPYLGGELRRRQKNASEKRGREAARLAPCARGVEEHMLEQSSQRPGGPRKKRTLGRALRQGFGPDPRDKSEAAPDGSRP

pLDDT: mean 76.58, std 20.08, range [26.72, 98.06]

Nearest PDB structures (foldseek):
  8wt6-assembly1_D  TM=7.256E-01  e=7.491E-08  Escherichia coli
  7kzp-assembly1_E  TM=2.438E-01  e=2.345E-01  Homo sapiens
  7kzv-assembly1_E  TM=2.428E-01  e=1.021E+00  Homo sapiens
  8auw-assembly1_D  TM=2.298E-01  e=3.313E+00  Homo sapiens

Foldseek 3Di:
DVVVVCVVVVHDDFAFDPVQQDDDPPPDDDDPVVVVVSVVVCVVVVSTDGDDDDDPLLQVLQVLLVQLVVLLVQLLVLLVQLVVLCVVVVHDDPPPDDPPEPSNLVVLVPDDDDDPVSVVVSVVSNVSNVVSVVSNVVSVVVSVVSLVVDDPVLVLQLLLQLLAALQDNSLSSNLCSQPPDLVVDPALVVVCVQCQLDWDWDDDDPDTDTHHRRNPHDPVNNVSLLSRLVRVVDDDDCDPVSVVSNVVCVVSNDPNSVRCNVNSVVSNVVVVVVVVPDDDDDDDPDPPVPSVVSSDDDDPPDPPPDDDDDDDD